Protein AF-A0A7S0P081-F1 (afdb_monomer_lite)

Radius of gyration: 32.97 Å; chains: 1; bounding box: 93×60×71 Å

Foldseek 3Di:
DDDDDDDPDDDPDPPPPPPVVPPVPPPPPPPPPVPDDDDDDDDDDDDDDDDDPPDDPPPVVVVVVVVVVVVVVVVVVVVVVVVVVVVVVVCVVPVPPPDPPPDDPDDDDPDPPPDDDPPPDPPDDPDDPPPDPDDDDDDDDDDDDDDDDPDDDPDDDDPPVVVVVVVLQPPAFWAQPQPRDTDSDDVRVLVVQQDPVNCVRQVHGDHDETAQDVVRAQRADPDVVVCVVNVVVVHHSVRD

pLDDT: mean 70.73, std 19.85, range [38.97, 98.12]

Secondary structure (DSSP, 8-state):
---------------TTTTTTTGGGSSTT-------PPPP--------------STTSSHHHHHHHHHHHHHHHHHHHHHHHHHHHHHHHHHHHSSSS------------------PPPPPPPPPPPPPP----------------------------HHHHHHHHHTTSS--EEETTT--EESSHHHHHHHHTSHHHHHHHSSSS---EE--TTS-PPPP--HHHHHHHHHTT--TT--

InterPro domains:
  IPR036236 Zinc finger C2H2 superfamily [SSF57667] (157-202)

Sequence (240 aa):
RPQASRQIGDAGDCQTRRECRAEMTESGRYSSRKRKEPDVVVGDTEPSRLKSPKREKRHKSHKHEKHEKRHKSHKEKRAKREQKHKRKKEHRRYGSDGSDSSSSSAAPKPRAELGPRPRPAPPPLPAPPPFYSTGPMASGRGGGKGGGGNGGGKGGGGDASRQARIEAGLAAYLCCAACGIESSGETAFLQHINGRAHEKRAGRKGFAGLRPNSRGVIPPLSDPGLRCAALAAGVDPNGC

Organism: NCBI:txid127549

Structure (mmCIF, N/CA/C/O backbone):
data_AF-A0A7S0P081-F1
#
_entry.id   AF-A0A7S0P081-F1
#
loop_
_atom_site.group_PDB
_atom_site.id
_atom_site.type_symbol
_atom_site.label_atom_id
_atom_site.label_alt_id
_atom_site.label_comp_id
_atom_site.label_asym_id
_atom_site.label_entity_id
_atom_site.label_seq_id
_atom_site.pdbx_PDB_ins_code
_atom_site.Cartn_x
_atom_site.Cartn_y
_atom_site.Cartn_z
_atom_site.occupancy
_atom_site.B_iso_or_equiv
_atom_site.auth_seq_id
_atom_site.auth_comp_id
_atom_site.auth_asym_id
_atom_site.auth_atom_id
_atom_site.pdbx_PDB_model_num
ATOM 1 N N . ARG A 1 1 ? -37.771 -33.552 18.949 1.00 49.88 1 ARG A N 1
ATOM 2 C CA . ARG A 1 1 ? -36.873 -34.508 18.244 1.00 49.88 1 ARG A CA 1
ATOM 3 C C . ARG A 1 1 ? -36.884 -34.138 16.760 1.00 49.88 1 ARG A C 1
ATOM 5 O O . ARG A 1 1 ? -37.992 -33.895 16.302 1.00 49.88 1 ARG A O 1
ATOM 12 N N . PRO A 1 2 ? -35.754 -34.079 16.025 1.00 55.38 2 PRO A N 1
ATOM 13 C CA . PRO A 1 2 ? -34.371 -34.400 16.390 1.00 55.38 2 PRO A CA 1
ATOM 14 C C . PRO A 1 2 ? -33.486 -33.152 16.601 1.00 55.38 2 PRO A C 1
ATOM 16 O O . PRO A 1 2 ? -33.779 -32.067 16.109 1.00 55.38 2 PRO A O 1
ATOM 19 N N . GLN A 1 3 ? -32.419 -33.325 17.383 1.00 48.16 3 GLN A N 1
ATOM 20 C CA . GLN A 1 3 ? -31.349 -32.352 17.601 1.00 48.16 3 GLN A CA 1
ATOM 21 C C . GLN A 1 3 ? -30.271 -32.563 16.531 1.00 48.16 3 GLN A C 1
ATOM 23 O O . GLN A 1 3 ? -29.803 -33.684 16.353 1.00 48.16 3 GLN A O 1
ATOM 28 N N . ALA A 1 4 ? -29.886 -31.498 15.828 1.00 53.84 4 ALA A N 1
ATOM 29 C CA . ALA A 1 4 ? -28.765 -31.510 14.895 1.00 53.84 4 ALA A CA 1
ATOM 30 C C . ALA A 1 4 ? -27.482 -31.130 15.648 1.00 53.84 4 ALA A C 1
ATOM 32 O O . ALA A 1 4 ? -27.211 -29.957 15.910 1.00 53.84 4 ALA A O 1
ATOM 33 N N . SER A 1 5 ? -26.715 -32.148 16.021 1.00 59.69 5 SER A N 1
ATOM 34 C CA . SER A 1 5 ? -25.357 -32.056 16.548 1.00 59.69 5 SER A CA 1
ATOM 35 C C . SER A 1 5 ? -24.418 -31.514 15.467 1.00 59.69 5 SER A C 1
ATOM 37 O O . SER A 1 5 ? -24.070 -32.202 14.510 1.00 59.69 5 SER A O 1
ATOM 39 N N . ARG A 1 6 ? -24.002 -30.252 15.609 1.00 57.00 6 ARG A N 1
ATOM 40 C CA . ARG A 1 6 ? -22.921 -29.677 14.802 1.00 57.00 6 ARG A CA 1
ATOM 41 C C . ARG A 1 6 ? -21.592 -30.201 15.336 1.00 57.00 6 ARG A C 1
ATOM 43 O O . ARG A 1 6 ? -21.175 -29.834 16.430 1.00 57.00 6 ARG A O 1
ATOM 50 N N . GLN A 1 7 ? -20.972 -31.079 14.557 1.00 58.44 7 GLN A N 1
ATOM 51 C CA . GLN A 1 7 ? -19.601 -31.534 14.741 1.00 58.44 7 GLN A CA 1
ATOM 52 C C . GLN A 1 7 ? -18.658 -30.325 14.673 1.00 58.44 7 GLN A C 1
ATOM 54 O O . GLN A 1 7 ? -18.628 -29.594 13.683 1.00 58.44 7 GLN A O 1
ATOM 59 N N . ILE A 1 8 ? -17.926 -30.101 15.759 1.00 50.03 8 ILE A N 1
ATOM 60 C CA . ILE A 1 8 ? -16.778 -29.201 15.816 1.00 50.03 8 ILE A CA 1
ATOM 61 C C . ILE A 1 8 ? -15.632 -30.003 15.203 1.00 50.03 8 ILE A C 1
ATOM 63 O O . ILE A 1 8 ? -15.141 -30.938 15.824 1.00 50.03 8 ILE A O 1
ATOM 67 N N . GLY A 1 9 ? -15.304 -29.701 13.947 1.00 49.47 9 GLY A N 1
ATOM 68 C CA . GLY A 1 9 ? -14.182 -30.308 13.243 1.00 49.47 9 GLY A CA 1
ATOM 69 C C . GLY A 1 9 ? -12.857 -29.864 13.852 1.00 49.47 9 GLY A C 1
ATOM 70 O O . GLY A 1 9 ? -12.651 -28.677 14.114 1.00 49.47 9 GLY A O 1
ATOM 71 N N . ASP A 1 10 ? -12.012 -30.859 14.084 1.00 42.91 10 ASP A N 1
ATOM 72 C CA . ASP A 1 10 ? -10.709 -30.833 14.726 1.00 42.91 10 ASP A CA 1
ATOM 73 C C . ASP A 1 10 ? -9.747 -29.731 14.268 1.00 42.91 10 ASP A C 1
ATOM 75 O O . ASP A 1 10 ? -9.602 -29.395 13.090 1.00 42.91 10 ASP A O 1
ATOM 79 N N . ALA A 1 11 ? -9.018 -29.226 15.261 1.00 49.94 11 ALA A N 1
ATOM 80 C CA . ALA A 1 11 ? -7.836 -28.402 15.114 1.00 49.94 11 ALA A CA 1
ATOM 81 C C . ALA A 1 11 ? -6.706 -29.216 14.459 1.00 49.94 11 ALA A C 1
ATOM 83 O O . ALA A 1 11 ? -5.929 -29.883 15.135 1.00 49.94 11 ALA A O 1
ATOM 84 N N . GLY A 1 12 ? -6.612 -29.136 13.132 1.00 48.28 12 GLY A N 1
ATOM 85 C CA . GLY A 1 12 ? -5.483 -29.653 12.366 1.00 48.28 12 GLY A CA 1
ATOM 86 C C . GLY A 1 12 ? -4.195 -28.880 12.660 1.00 48.28 12 GLY A C 1
ATOM 87 O O . GLY A 1 12 ? -4.009 -27.756 12.198 1.00 48.28 12 GLY A O 1
ATOM 88 N N . ASP A 1 13 ? -3.344 -29.509 13.463 1.00 47.59 13 ASP A N 1
ATOM 89 C CA . ASP A 1 13 ? -1.881 -29.497 13.451 1.00 47.59 13 ASP A CA 1
ATOM 90 C C . ASP A 1 13 ? -1.127 -28.209 13.072 1.00 47.59 13 ASP A C 1
ATOM 92 O O . ASP A 1 13 ? -0.831 -27.885 11.923 1.00 47.59 13 ASP A O 1
ATOM 96 N N . CYS A 1 14 ? -0.664 -27.537 14.126 1.00 48.41 14 CYS A N 1
ATOM 97 C CA . CYS A 1 14 ? 0.219 -26.374 14.118 1.00 48.41 14 CYS A CA 1
ATOM 98 C C . CYS A 1 14 ? 1.720 -26.761 14.083 1.00 48.41 14 CYS A C 1
ATOM 100 O O . CYS A 1 14 ? 2.559 -26.021 14.604 1.00 48.41 14 CYS A O 1
ATOM 102 N N . GLN A 1 15 ? 2.081 -27.925 13.527 1.00 52.78 15 GLN A N 1
ATOM 103 C CA . GLN A 1 15 ? 3.455 -28.452 13.607 1.00 52.78 15 GLN A CA 1
ATOM 104 C C . GLN A 1 15 ? 4.375 -28.031 12.447 1.00 52.78 15 GLN A C 1
ATOM 106 O O . GLN A 1 15 ? 5.588 -27.956 12.629 1.00 52.78 15 GLN A O 1
ATOM 111 N N . THR A 1 16 ? 3.850 -27.599 11.299 1.00 54.00 16 THR A N 1
ATOM 112 C CA . THR A 1 16 ? 4.678 -27.238 10.125 1.00 54.00 16 THR A CA 1
ATOM 113 C C . THR A 1 16 ? 5.300 -25.834 10.168 1.00 54.00 16 THR A C 1
ATOM 115 O O . THR A 1 16 ? 6.086 -25.471 9.296 1.00 54.00 16 THR A O 1
ATOM 118 N N . ARG A 1 17 ? 5.023 -25.010 11.193 1.00 51.91 17 ARG A N 1
ATOM 119 C CA . ARG A 1 17 ? 5.564 -23.632 11.276 1.00 51.91 17 ARG A CA 1
ATOM 120 C C . ARG A 1 17 ? 6.939 -23.498 11.933 1.00 51.91 17 ARG A C 1
ATOM 122 O O . ARG A 1 17 ? 7.523 -22.415 11.844 1.00 51.91 17 ARG A O 1
ATOM 129 N N . ARG A 1 18 ? 7.458 -24.531 12.606 1.00 50.91 18 ARG A N 1
ATOM 130 C CA . ARG A 1 18 ? 8.775 -24.449 13.270 1.00 50.91 18 ARG A CA 1
ATOM 131 C C . ARG A 1 18 ? 9.953 -24.841 12.381 1.00 50.91 18 ARG A C 1
ATOM 133 O O . ARG A 1 18 ? 11.044 -24.345 12.638 1.00 50.91 18 ARG A O 1
ATOM 140 N N . GLU A 1 19 ? 9.740 -25.604 11.314 1.00 52.59 19 GLU A N 1
ATOM 141 C CA . GLU A 1 19 ? 10.845 -26.046 10.450 1.00 52.59 19 GLU A CA 1
ATOM 142 C C . GLU A 1 19 ? 11.194 -25.031 9.349 1.00 52.59 19 GLU A C 1
ATOM 144 O O . GLU A 1 19 ? 12.368 -24.835 9.047 1.00 52.59 19 GLU A O 1
ATOM 149 N N . CYS A 1 20 ? 10.245 -24.224 8.856 1.00 49.25 20 CYS A N 1
ATOM 150 C CA . CYS A 1 20 ? 10.555 -23.215 7.826 1.00 49.25 20 CYS A CA 1
ATOM 151 C C . CYS A 1 20 ? 11.397 -22.016 8.311 1.00 49.25 20 CYS A C 1
ATOM 153 O O . CYS A 1 20 ? 11.779 -21.174 7.499 1.00 49.25 20 CYS A O 1
ATOM 155 N N . ARG A 1 21 ? 11.680 -21.881 9.617 1.00 51.16 21 ARG A N 1
ATOM 156 C CA . ARG A 1 21 ? 12.476 -20.753 10.141 1.00 51.16 21 ARG A CA 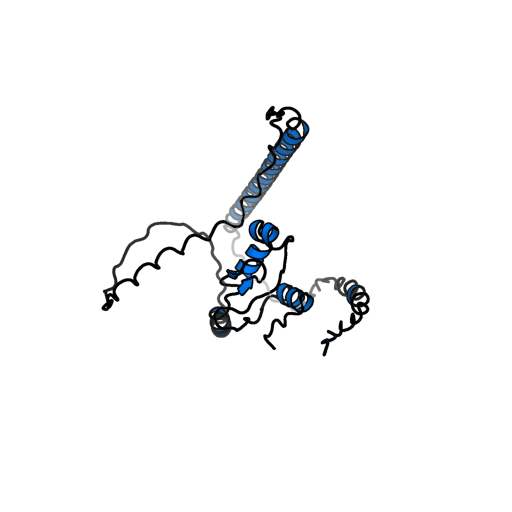1
ATOM 157 C C . ARG A 1 21 ? 13.974 -21.058 10.261 1.00 51.16 21 ARG A C 1
ATOM 159 O O . ARG A 1 21 ? 14.737 -20.119 10.471 1.00 51.16 21 ARG A O 1
ATOM 166 N N . ALA A 1 22 ? 14.393 -22.317 10.119 1.00 50.53 22 ALA A N 1
ATOM 167 C CA . ALA A 1 22 ? 15.796 -22.707 10.271 1.00 50.53 22 ALA A CA 1
ATOM 168 C C . ALA A 1 22 ? 16.616 -22.607 8.969 1.00 50.53 22 ALA A C 1
ATOM 170 O O . ALA A 1 22 ? 17.819 -22.383 9.037 1.00 50.53 22 ALA A O 1
ATOM 171 N N . GLU A 1 23 ? 15.995 -22.665 7.786 1.00 51.62 23 GLU A N 1
ATOM 172 C CA . GLU A 1 23 ? 16.757 -22.737 6.523 1.00 51.62 23 GLU A CA 1
ATOM 173 C C . GLU A 1 23 ? 17.050 -21.384 5.844 1.00 51.62 23 GLU A C 1
ATOM 175 O O . GLU A 1 23 ? 17.768 -21.320 4.849 1.00 51.62 23 GLU A O 1
ATOM 180 N N . MET A 1 24 ? 16.560 -20.258 6.380 1.00 50.06 24 MET A N 1
ATOM 181 C CA . MET A 1 24 ? 16.798 -18.934 5.771 1.00 50.06 24 MET A CA 1
ATOM 182 C C . MET A 1 24 ? 18.075 -18.214 6.240 1.00 50.06 24 MET A C 1
ATOM 184 O O . MET A 1 24 ? 18.330 -17.091 5.802 1.00 50.06 24 MET A O 1
ATOM 188 N N . THR A 1 25 ? 18.906 -18.819 7.096 1.00 54.22 25 THR A N 1
ATOM 189 C CA . THR A 1 25 ? 20.161 -18.188 7.554 1.00 54.22 25 THR A CA 1
ATOM 190 C C . THR A 1 25 ? 21.422 -18.635 6.817 1.00 54.22 25 THR A C 1
ATOM 192 O O . THR A 1 25 ? 22.468 -18.020 7.026 1.00 54.22 25 THR A O 1
ATOM 195 N N . GLU A 1 26 ? 21.362 -19.630 5.927 1.00 52.59 26 GLU A N 1
ATOM 196 C CA . GLU A 1 26 ? 22.590 -20.227 5.371 1.00 52.59 26 GLU A CA 1
ATOM 197 C C . GLU A 1 26 ? 22.971 -19.751 3.955 1.00 52.59 26 GLU A C 1
ATOM 199 O O . GLU A 1 26 ? 24.140 -19.784 3.576 1.00 52.59 26 GLU A O 1
ATOM 204 N N . SER A 1 27 ? 22.050 -19.163 3.189 1.00 52.94 27 SER A N 1
ATOM 205 C CA . SER A 1 27 ? 22.296 -18.745 1.793 1.00 52.94 27 SER A CA 1
ATOM 206 C C . SER A 1 27 ? 22.747 -17.279 1.616 1.00 52.94 27 SER A C 1
ATOM 208 O O . SER A 1 27 ? 22.970 -16.811 0.499 1.00 52.94 27 SER A O 1
ATOM 210 N N . GLY A 1 28 ? 22.966 -16.541 2.710 1.00 47.75 28 GLY A N 1
ATOM 211 C CA . GLY A 1 28 ? 23.270 -15.100 2.698 1.00 47.75 28 GLY A CA 1
ATOM 212 C C . GLY A 1 28 ? 24.752 -14.695 2.683 1.00 47.75 28 GLY A C 1
ATOM 213 O O . GLY A 1 28 ? 25.051 -13.519 2.890 1.00 47.75 28 GLY A O 1
ATOM 214 N N . ARG A 1 29 ? 25.698 -15.622 2.473 1.00 51.66 29 ARG A N 1
ATOM 215 C CA . ARG A 1 29 ? 27.143 -15.310 2.371 1.00 51.66 29 ARG A CA 1
ATOM 216 C C . ARG A 1 29 ? 27.749 -15.675 1.017 1.00 51.66 29 ARG A C 1
ATOM 218 O O . ARG A 1 29 ? 28.920 -16.043 0.949 1.00 51.66 29 ARG A O 1
ATOM 225 N N . TYR A 1 30 ? 27.016 -15.507 -0.084 1.00 48.62 30 TYR A N 1
ATOM 226 C CA . TYR A 1 30 ? 27.678 -15.437 -1.388 1.00 48.62 30 TYR A CA 1
ATOM 227 C C . TYR A 1 30 ? 28.341 -14.066 -1.537 1.00 48.62 30 TYR A C 1
ATOM 229 O O . TYR A 1 30 ? 27.773 -13.083 -2.005 1.00 48.62 30 TYR A O 1
ATOM 237 N N . SER A 1 31 ? 29.565 -14.012 -1.019 1.00 48.19 31 SER A N 1
ATOM 238 C CA . SER A 1 31 ? 30.497 -12.912 -1.180 1.00 48.19 31 SER A CA 1
ATOM 239 C C . SER A 1 31 ? 30.624 -12.586 -2.662 1.00 48.19 31 SER A C 1
ATOM 241 O O . SER A 1 31 ? 31.146 -13.394 -3.430 1.00 48.19 31 SER A O 1
ATOM 243 N N . SER A 1 32 ? 30.212 -11.381 -3.050 1.00 48.44 32 SER A N 1
ATOM 244 C CA . SER A 1 32 ? 30.569 -10.754 -4.320 1.00 48.44 32 SER A CA 1
ATOM 245 C C . SER A 1 32 ? 32.086 -10.533 -4.370 1.00 48.44 32 SER A C 1
ATOM 247 O O . SER A 1 32 ? 32.582 -9.414 -4.235 1.00 48.44 32 SER A O 1
ATOM 249 N N . ARG A 1 33 ? 32.851 -11.619 -4.539 1.00 49.25 33 ARG A N 1
ATOM 250 C CA . ARG A 1 33 ? 34.244 -11.581 -4.971 1.00 49.25 33 ARG A CA 1
ATOM 251 C C . ARG A 1 33 ? 34.223 -11.067 -6.400 1.00 49.25 33 ARG A C 1
ATOM 253 O O . ARG A 1 33 ? 34.028 -11.809 -7.356 1.00 49.25 33 ARG A O 1
ATOM 260 N N . LYS A 1 34 ? 34.380 -9.753 -6.500 1.00 57.50 34 LYS A N 1
ATOM 261 C CA . LYS A 1 34 ? 34.709 -8.998 -7.700 1.00 57.50 34 LYS A CA 1
ATOM 262 C C . LYS A 1 34 ? 35.970 -9.629 -8.300 1.00 57.50 34 LYS A C 1
ATOM 264 O O . LYS A 1 34 ? 37.078 -9.319 -7.868 1.00 57.50 34 LYS A O 1
ATOM 269 N N . ARG A 1 35 ? 35.796 -10.595 -9.209 1.00 49.25 35 ARG A N 1
ATOM 270 C CA . ARG A 1 35 ? 36.899 -11.156 -9.989 1.00 49.25 35 ARG A CA 1
ATOM 271 C C . ARG A 1 35 ? 37.456 -10.011 -10.824 1.00 49.25 35 ARG A C 1
ATOM 273 O O . ARG A 1 35 ? 36.749 -9.390 -11.610 1.00 49.25 35 ARG A O 1
ATOM 280 N N . LYS A 1 36 ? 38.697 -9.664 -10.511 1.00 62.00 36 LYS A N 1
ATOM 281 C CA . LYS A 1 36 ? 39.532 -8.742 -11.258 1.00 62.00 36 LYS A CA 1
ATOM 282 C C . LYS A 1 36 ? 40.059 -9.568 -12.429 1.00 62.00 36 LYS A C 1
ATOM 284 O O . LYS A 1 36 ? 40.846 -10.482 -12.205 1.00 62.00 36 LYS A O 1
ATOM 289 N N . GLU A 1 37 ? 39.517 -9.330 -13.616 1.00 65.00 37 GLU A N 1
ATOM 290 C CA . GLU A 1 37 ? 40.034 -9.893 -14.865 1.00 65.00 37 GLU A CA 1
ATOM 291 C C . GLU A 1 37 ? 41.512 -9.474 -15.005 1.00 65.00 37 GLU A C 1
ATOM 293 O O . GLU A 1 37 ? 41.820 -8.299 -14.771 1.00 65.00 37 GLU A O 1
ATOM 298 N N . PRO A 1 38 ? 42.442 -10.396 -15.300 1.00 62.41 38 PRO A N 1
ATOM 299 C CA . PRO A 1 38 ? 43.784 -10.027 -15.719 1.00 62.41 38 PRO A CA 1
ATOM 300 C C . PRO A 1 38 ? 43.749 -9.602 -17.192 1.00 62.41 38 PRO A C 1
ATOM 302 O O . PRO A 1 38 ? 43.437 -10.404 -18.069 1.00 62.41 38 PRO A O 1
ATOM 305 N N . ASP A 1 39 ? 44.070 -8.333 -17.448 1.00 55.34 39 ASP A N 1
ATOM 306 C CA . ASP A 1 39 ? 44.332 -7.817 -18.791 1.00 55.34 39 ASP A CA 1
ATOM 307 C C . ASP A 1 39 ? 45.463 -8.621 -19.449 1.00 55.34 39 ASP A C 1
ATOM 309 O O . ASP A 1 39 ? 46.583 -8.712 -18.937 1.00 55.34 39 ASP A O 1
ATOM 313 N N . VAL A 1 40 ? 45.135 -9.220 -20.592 1.00 57.75 40 VAL A N 1
ATOM 314 C CA . VAL A 1 40 ? 46.058 -9.927 -21.476 1.00 57.75 40 VAL A CA 1
ATOM 315 C C . VAL A 1 40 ? 46.960 -8.902 -22.160 1.00 57.75 40 VAL A C 1
ATOM 317 O O . VAL A 1 40 ? 46.496 -7.979 -22.826 1.00 57.75 40 VAL A O 1
ATOM 320 N N . VAL A 1 41 ? 48.266 -9.090 -21.986 1.00 57.88 41 VAL A N 1
ATOM 321 C CA . VAL A 1 41 ? 49.343 -8.347 -22.644 1.00 57.88 41 VAL A CA 1
ATOM 322 C C . VAL A 1 41 ? 49.561 -8.914 -24.046 1.00 57.88 41 VAL A C 1
ATOM 324 O O . VAL A 1 41 ? 50.068 -10.023 -24.162 1.00 57.88 41 VAL A O 1
ATOM 327 N N . VAL A 1 42 ? 49.225 -8.149 -25.087 1.00 50.94 42 VAL A N 1
ATOM 328 C CA . VAL A 1 42 ? 49.781 -8.228 -26.456 1.00 50.94 42 VAL A CA 1
ATOM 329 C C . VAL A 1 42 ? 49.504 -6.861 -27.099 1.00 50.94 42 VAL A C 1
ATOM 331 O O . VAL A 1 42 ? 48.388 -6.370 -26.997 1.00 50.94 42 VAL A O 1
ATOM 334 N N . GLY A 1 43 ? 50.392 -6.144 -27.767 1.00 44.69 43 GLY A N 1
ATOM 335 C CA . GLY A 1 43 ? 51.787 -6.308 -28.133 1.00 44.69 43 GLY A CA 1
ATOM 336 C C . GLY A 1 43 ? 52.193 -5.010 -28.847 1.00 44.69 43 GLY A C 1
ATOM 337 O O . GLY A 1 43 ? 51.345 -4.180 -29.188 1.00 44.69 43 GLY A O 1
ATOM 338 N N . ASP A 1 44 ? 53.493 -4.831 -29.008 1.00 50.69 44 ASP A N 1
ATOM 339 C CA . ASP A 1 44 ? 54.165 -3.684 -29.603 1.00 50.69 44 ASP A CA 1
ATOM 340 C C . ASP A 1 44 ? 53.548 -3.161 -30.910 1.00 50.69 44 ASP A C 1
ATOM 342 O O . ASP A 1 44 ? 53.301 -3.898 -31.866 1.00 50.69 44 ASP A O 1
ATOM 346 N N . THR A 1 45 ? 53.386 -1.838 -30.999 1.00 51.94 45 THR A N 1
ATOM 347 C CA . THR A 1 45 ? 53.491 -1.131 -32.279 1.00 51.94 45 THR A CA 1
ATOM 348 C C . THR A 1 45 ? 54.088 0.259 -32.061 1.00 51.94 45 THR A C 1
ATOM 350 O O . THR A 1 45 ? 53.689 1.010 -31.174 1.00 51.94 45 THR A O 1
ATOM 353 N N . GLU A 1 46 ? 55.093 0.521 -32.885 1.00 52.97 46 GLU A N 1
ATOM 354 C CA . GLU A 1 46 ? 56.085 1.592 -32.915 1.00 52.97 46 GLU A CA 1
ATOM 355 C C . GLU A 1 46 ? 55.619 3.066 -32.818 1.00 52.97 46 GLU A C 1
ATOM 357 O O . GLU A 1 46 ? 54.440 3.395 -32.983 1.00 52.97 46 GLU A O 1
ATOM 362 N N . PRO A 1 47 ? 56.574 3.994 -32.581 1.00 65.69 47 PRO A N 1
ATOM 363 C CA . PRO A 1 47 ? 56.325 5.382 -32.236 1.00 65.69 47 PRO A CA 1
ATOM 364 C C . PRO A 1 47 ? 56.377 6.291 -33.467 1.00 65.69 47 PRO A C 1
ATOM 366 O O . PRO A 1 47 ? 57.346 6.290 -34.215 1.00 65.69 47 PRO A O 1
ATOM 369 N N . SER A 1 48 ? 55.387 7.167 -33.653 1.00 55.00 48 SER A N 1
ATOM 370 C CA . SER A 1 48 ? 55.602 8.447 -34.352 1.00 55.00 48 SER A CA 1
ATOM 371 C C . SER A 1 48 ? 54.334 9.295 -34.421 1.00 55.00 48 SER A C 1
ATOM 373 O O . SER A 1 48 ? 53.427 9.054 -35.210 1.00 55.00 48 SER A O 1
ATOM 375 N N . ARG A 1 49 ? 54.307 10.365 -33.620 1.00 48.53 49 ARG A N 1
ATOM 376 C CA . ARG A 1 49 ? 54.029 11.749 -34.055 1.00 48.53 49 ARG A CA 1
ATOM 377 C C . ARG A 1 49 ? 53.775 12.616 -32.831 1.00 48.53 49 ARG A C 1
ATOM 379 O O . ARG A 1 49 ? 52.718 12.566 -32.209 1.00 48.53 49 ARG A O 1
ATOM 386 N N . LEU A 1 50 ? 54.758 13.463 -32.542 1.00 56.81 50 LEU A N 1
ATOM 387 C CA . LEU A 1 50 ?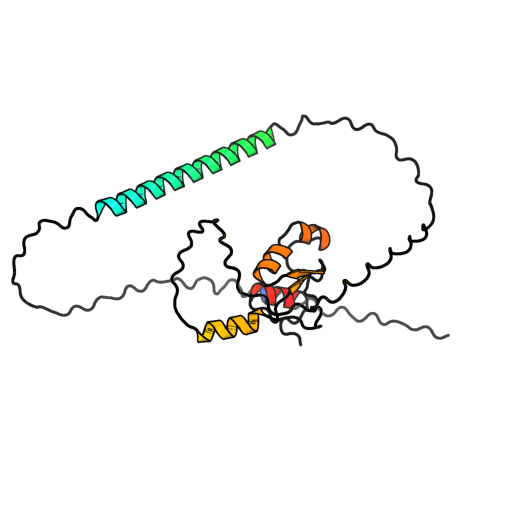 54.644 14.613 -31.656 1.00 56.81 50 LEU A CA 1
ATOM 388 C C . LEU A 1 50 ? 53.445 15.474 -32.093 1.00 56.81 50 LEU A C 1
ATOM 390 O O . LEU A 1 50 ? 53.522 16.223 -33.064 1.00 56.81 50 LEU A O 1
ATOM 394 N N . LYS A 1 51 ? 52.324 15.358 -31.375 1.00 56.72 51 LYS A N 1
ATOM 395 C CA . LYS A 1 51 ? 51.209 16.309 -31.429 1.00 56.72 51 LYS A CA 1
ATOM 396 C C . LYS A 1 51 ? 51.165 17.077 -30.114 1.00 56.72 51 LYS A C 1
ATOM 398 O O . LYS A 1 51 ? 51.136 16.508 -29.027 1.00 56.72 51 LYS A O 1
ATOM 403 N N . SER A 1 52 ? 51.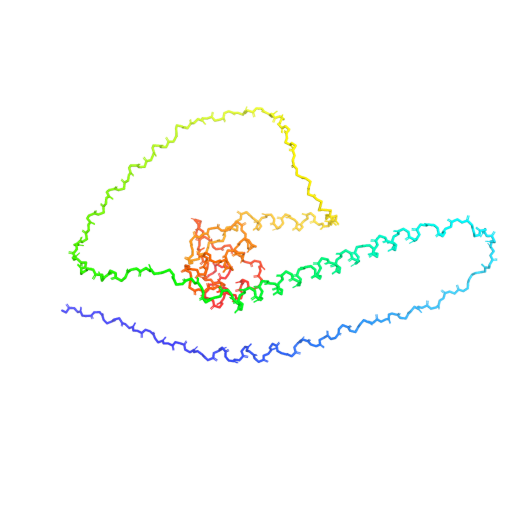215 18.393 -30.248 1.00 57.31 52 SER A N 1
ATOM 404 C CA . SER A 1 52 ? 51.415 19.376 -29.189 1.00 57.31 52 SER A CA 1
ATOM 405 C C . SER A 1 52 ? 50.351 19.298 -28.076 1.00 57.31 52 SER A C 1
ATOM 407 O O . SER A 1 52 ? 49.154 19.363 -28.366 1.00 57.31 52 SER A O 1
ATOM 409 N N . PRO A 1 53 ? 50.736 19.252 -26.786 1.00 53.41 53 PRO A N 1
ATOM 410 C CA . PRO A 1 53 ? 49.791 19.160 -25.679 1.00 53.41 53 PRO A CA 1
ATOM 411 C C . PRO A 1 53 ? 49.382 20.561 -25.201 1.00 53.41 53 PRO A C 1
ATOM 413 O O . PRO A 1 53 ? 49.897 21.064 -24.206 1.00 53.41 53 PRO A O 1
ATOM 416 N N . LYS A 1 54 ? 48.453 21.234 -25.890 1.00 56.22 54 LYS A N 1
ATOM 417 C CA . LYS A 1 54 ? 47.972 22.561 -25.448 1.00 56.22 54 LYS A CA 1
ATOM 418 C C . LYS A 1 54 ? 46.487 22.795 -25.755 1.00 56.22 54 LYS A C 1
ATOM 420 O O . LYS A 1 54 ? 46.165 23.667 -26.546 1.00 56.22 54 LYS A O 1
ATOM 425 N N . ARG A 1 55 ? 45.565 22.062 -25.097 1.00 56.25 55 ARG A N 1
ATOM 426 C CA . ARG A 1 55 ? 44.208 22.592 -24.762 1.00 56.25 55 ARG A CA 1
ATOM 427 C C . ARG A 1 55 ? 43.266 21.721 -23.917 1.00 56.25 55 ARG A C 1
ATOM 429 O O . ARG A 1 55 ? 42.189 22.192 -23.568 1.00 56.25 55 ARG A O 1
ATOM 436 N N . GLU A 1 56 ? 43.638 20.510 -23.508 1.00 54.66 56 GLU A N 1
ATOM 437 C CA . GLU A 1 56 ? 42.672 19.552 -22.928 1.00 54.66 56 GLU A CA 1
ATOM 438 C C . GLU A 1 56 ? 42.574 19.527 -21.385 1.00 54.66 56 GLU A C 1
ATOM 440 O O . GLU A 1 56 ? 42.053 18.587 -20.789 1.00 54.66 56 GLU A O 1
ATOM 445 N N . LYS A 1 57 ? 43.064 20.563 -20.690 1.00 55.81 57 LYS A N 1
ATOM 446 C CA . LYS A 1 57 ? 43.043 20.613 -19.210 1.00 55.81 57 LYS A CA 1
ATOM 447 C C . LYS A 1 57 ? 41.913 21.458 -18.601 1.00 55.81 57 LYS A C 1
ATOM 449 O O . LYS A 1 57 ? 41.755 21.451 -17.386 1.00 55.81 57 LYS A O 1
ATOM 454 N N . ARG A 1 58 ? 41.083 22.145 -19.399 1.00 57.06 58 ARG A N 1
ATOM 455 C CA . ARG A 1 58 ? 40.066 23.087 -18.872 1.00 57.06 58 ARG A CA 1
ATOM 456 C C . ARG A 1 58 ? 38.656 22.521 -18.638 1.00 57.06 58 ARG A C 1
ATOM 458 O O . ARG A 1 58 ? 37.907 23.123 -17.881 1.00 57.06 58 ARG A O 1
ATOM 465 N N . HIS A 1 59 ? 38.285 21.364 -19.197 1.00 56.62 59 HIS A N 1
ATOM 466 C CA . HIS A 1 59 ? 36.918 20.824 -19.037 1.00 56.62 59 HIS A CA 1
ATOM 467 C C . HIS A 1 59 ? 36.737 19.828 -17.875 1.00 56.62 59 HIS A C 1
ATOM 469 O O . HIS A 1 59 ? 35.600 19.536 -17.495 1.00 56.62 59 HIS A O 1
ATOM 475 N N . LYS A 1 60 ? 37.822 19.322 -17.267 1.00 59.34 60 LYS A N 1
ATOM 476 C CA . LYS A 1 60 ? 37.741 18.387 -16.125 1.00 59.34 60 LYS A CA 1
ATOM 477 C C . LYS A 1 60 ? 37.471 19.090 -14.782 1.00 59.34 60 LYS A C 1
ATOM 479 O O . LYS A 1 60 ? 36.811 18.502 -13.928 1.00 59.34 60 LYS A O 1
ATOM 484 N N . SER A 1 61 ? 37.868 20.355 -14.614 1.00 64.12 61 SER A N 1
ATOM 485 C CA . SER A 1 61 ? 37.686 21.106 -13.356 1.00 64.12 61 SER A CA 1
ATOM 486 C C . SER A 1 61 ? 36.217 21.414 -13.038 1.00 64.12 61 SER A C 1
ATOM 488 O O . SER A 1 61 ? 35.776 21.226 -11.905 1.00 64.12 61 SER A O 1
ATOM 490 N N . HIS A 1 62 ? 35.413 21.779 -14.041 1.00 70.88 62 HIS A N 1
ATOM 491 C CA . HIS A 1 62 ? 34.021 22.190 -13.815 1.00 70.88 62 HIS A CA 1
ATOM 492 C C . HIS A 1 62 ? 33.110 21.040 -13.339 1.00 70.88 62 HIS A C 1
ATOM 494 O O . HIS A 1 62 ? 32.165 21.246 -12.573 1.00 70.88 62 HIS A O 1
ATOM 500 N N . LYS A 1 63 ? 33.380 19.795 -13.762 1.00 75.44 63 LYS A N 1
ATOM 501 C CA . LYS A 1 63 ? 32.610 18.625 -13.297 1.00 75.44 63 LYS A CA 1
ATOM 502 C C . LYS A 1 63 ? 32.907 18.294 -11.832 1.00 75.44 63 LYS A C 1
ATOM 504 O O . LYS A 1 63 ? 31.972 17.985 -11.093 1.00 75.44 63 LYS A O 1
ATOM 509 N N . HIS A 1 64 ? 34.171 18.392 -11.416 1.00 81.00 64 HIS A N 1
ATOM 510 C CA . HIS A 1 64 ? 34.576 18.126 -10.035 1.00 81.00 64 HIS A CA 1
ATOM 511 C C . HIS A 1 64 ? 33.997 19.171 -9.072 1.00 81.00 64 HIS A C 1
ATOM 513 O O . HIS A 1 64 ? 33.361 18.809 -8.083 1.00 81.00 64 HIS A O 1
ATOM 519 N N . GLU A 1 65 ? 34.081 20.456 -9.427 1.00 84.12 65 GLU A N 1
ATOM 520 C CA . GLU A 1 65 ? 33.523 21.552 -8.623 1.00 84.12 65 GLU A CA 1
ATOM 521 C C . GLU A 1 65 ? 32.001 21.415 -8.431 1.00 84.12 65 GLU A C 1
ATOM 523 O O . GLU A 1 65 ? 31.469 21.600 -7.332 1.00 84.12 65 GLU A O 1
ATOM 528 N N . LYS A 1 66 ? 31.274 21.017 -9.485 1.00 88.00 66 LYS A N 1
ATOM 529 C CA . LYS A 1 66 ? 29.828 20.769 -9.387 1.00 88.00 66 LYS A CA 1
ATOM 530 C C . LYS A 1 66 ? 29.508 19.608 -8.440 1.00 88.00 66 LYS A C 1
ATOM 532 O O . LYS A 1 66 ? 28.524 19.684 -7.701 1.00 88.00 66 LYS A O 1
ATOM 537 N N . HIS A 1 67 ? 30.299 18.536 -8.463 1.00 89.88 67 HIS A N 1
ATOM 538 C CA . HIS A 1 67 ? 30.101 17.394 -7.570 1.00 89.88 67 HIS A CA 1
ATOM 539 C C . HIS A 1 67 ? 30.369 17.775 -6.107 1.00 89.88 67 HIS A C 1
ATOM 541 O O . HIS A 1 67 ? 29.560 17.467 -5.228 1.00 89.88 67 HIS A O 1
ATOM 547 N N . GLU A 1 68 ? 31.433 18.534 -5.858 1.00 91.12 68 GLU A N 1
ATOM 548 C CA . GLU A 1 68 ? 31.803 19.011 -4.526 1.00 91.12 68 GLU A CA 1
ATOM 549 C C . GLU A 1 68 ? 30.728 19.927 -3.917 1.00 91.12 68 GLU A C 1
ATOM 551 O O . GLU A 1 68 ? 30.289 19.709 -2.782 1.00 91.12 68 GLU A O 1
ATOM 556 N N . LYS A 1 69 ? 30.188 20.873 -4.702 1.00 93.19 69 LYS A N 1
ATOM 557 C CA . LYS A 1 69 ? 29.066 21.730 -4.272 1.00 93.19 69 LYS A CA 1
ATOM 558 C C . LYS A 1 69 ? 27.823 20.916 -3.893 1.00 93.19 69 LYS A C 1
ATOM 560 O O . LYS A 1 69 ? 27.166 21.222 -2.894 1.00 93.19 69 LYS A O 1
ATOM 565 N N . ARG A 1 70 ? 27.504 19.846 -4.638 1.00 91.00 70 ARG A N 1
ATOM 566 C CA . ARG A 1 70 ? 26.377 18.948 -4.302 1.00 91.00 70 ARG A CA 1
ATOM 567 C C . ARG A 1 70 ? 26.629 18.191 -2.999 1.00 91.00 70 ARG A C 1
ATOM 569 O O . ARG A 1 70 ? 25.711 18.086 -2.185 1.00 91.00 70 ARG A O 1
ATOM 576 N N . HIS A 1 71 ? 27.855 17.719 -2.777 1.00 92.56 71 HIS A N 1
ATOM 577 C CA . HIS A 1 71 ? 28.228 17.014 -1.551 1.00 92.56 71 HIS A CA 1
ATOM 578 C C . HIS A 1 71 ? 28.146 17.928 -0.320 1.00 92.56 71 HIS A C 1
ATOM 580 O O . HIS A 1 71 ? 27.570 17.542 0.703 1.00 92.56 71 HIS A O 1
ATOM 586 N N . LYS A 1 72 ? 28.629 19.172 -0.445 1.00 95.75 72 LYS A N 1
ATOM 587 C CA . LYS A 1 72 ? 28.539 20.197 0.606 1.00 95.75 72 LYS A CA 1
ATOM 588 C C . LYS A 1 72 ? 27.082 20.528 0.950 1.00 95.75 72 LYS A C 1
ATOM 590 O O . LYS A 1 72 ? 26.702 20.463 2.117 1.00 95.75 72 LYS A O 1
ATOM 595 N N . SER A 1 73 ? 26.240 20.757 -0.062 1.00 95.19 73 SER A N 1
ATOM 596 C CA . SER A 1 73 ? 24.806 21.030 0.133 1.00 95.19 73 SER A CA 1
ATOM 597 C C . SER A 1 73 ? 24.063 19.864 0.803 1.00 95.19 73 SER A C 1
ATOM 599 O O . SER A 1 73 ? 23.216 20.077 1.673 1.00 95.19 73 SER A O 1
ATOM 601 N N . HIS A 1 74 ? 24.376 18.616 0.438 1.00 93.00 74 HIS A N 1
ATOM 602 C CA . HIS A 1 74 ? 23.741 17.447 1.050 1.00 93.00 74 HIS A CA 1
ATOM 603 C C . HIS A 1 74 ? 24.153 17.270 2.520 1.00 93.00 74 HIS A C 1
ATOM 605 O O . HIS A 1 74 ? 23.305 16.972 3.367 1.00 93.00 74 HIS A O 1
ATOM 611 N N . LYS A 1 75 ? 25.433 17.511 2.842 1.00 96.50 75 LYS A N 1
ATOM 612 C CA . LYS A 1 75 ? 25.951 17.481 4.220 1.00 96.50 75 LYS A CA 1
ATOM 613 C C . LYS A 1 75 ? 25.258 18.527 5.100 1.00 96.50 75 LYS A C 1
ATOM 615 O O . LYS A 1 75 ? 24.789 18.191 6.186 1.00 96.50 75 LYS A O 1
ATOM 620 N N . GLU A 1 76 ? 25.099 19.750 4.601 1.00 97.38 76 GLU A N 1
ATOM 621 C CA . GLU A 1 76 ? 24.404 20.834 5.308 1.00 97.38 76 GLU A CA 1
ATOM 622 C C . GLU A 1 76 ? 22.913 20.525 5.534 1.00 97.38 76 GLU A C 1
ATOM 624 O O . GLU A 1 76 ? 22.396 20.664 6.645 1.00 97.38 76 GLU A O 1
ATOM 629 N N . LYS A 1 77 ? 22.215 20.004 4.513 1.00 95.50 77 LYS A N 1
ATOM 630 C CA . LYS A 1 77 ? 20.809 19.578 4.645 1.00 95.50 77 LYS A CA 1
ATOM 631 C C . LYS A 1 77 ? 20.632 18.465 5.680 1.00 95.50 77 LYS A C 1
ATOM 633 O O . LYS A 1 77 ? 19.633 18.473 6.406 1.00 95.50 77 LYS A O 1
ATOM 638 N N . ARG A 1 78 ? 21.574 17.517 5.758 1.00 94.38 78 ARG A N 1
ATOM 639 C CA . ARG A 1 78 ? 21.559 16.444 6.764 1.00 94.38 78 ARG A CA 1
ATOM 640 C C . ARG A 1 78 ? 21.737 17.012 8.175 1.00 94.38 78 ARG A C 1
ATOM 642 O O . ARG A 1 78 ? 20.906 16.715 9.029 1.00 94.38 78 ARG A O 1
ATOM 649 N N . ALA A 1 79 ? 22.709 17.904 8.377 1.00 97.06 79 ALA A N 1
ATOM 650 C CA . ALA A 1 79 ? 22.938 18.573 9.661 1.00 97.06 79 ALA A CA 1
ATOM 651 C C . ALA A 1 79 ? 21.713 19.387 10.128 1.00 97.06 79 ALA A C 1
ATOM 653 O O . ALA A 1 79 ? 21.283 19.274 11.276 1.00 97.06 79 ALA A O 1
ATOM 654 N N . LYS A 1 80 ? 21.061 20.131 9.223 1.00 97.25 80 LYS A N 1
ATOM 655 C CA . LYS A 1 80 ? 19.851 20.911 9.548 1.00 97.25 80 LYS A CA 1
ATOM 656 C C . LYS A 1 80 ? 18.667 20.028 9.969 1.00 97.25 80 LYS A C 1
ATOM 658 O O . LYS A 1 80 ? 17.909 20.387 10.872 1.00 97.25 80 LYS A O 1
ATOM 663 N N . ARG A 1 81 ? 18.488 18.866 9.326 1.00 95.12 81 ARG A N 1
ATOM 664 C CA . ARG A 1 81 ? 17.446 17.888 9.702 1.00 95.12 81 ARG A CA 1
ATOM 665 C C . ARG A 1 81 ? 17.717 17.276 11.074 1.00 95.12 81 ARG A C 1
ATOM 667 O O . ARG A 1 81 ? 16.782 17.135 11.860 1.00 95.12 81 ARG A O 1
ATOM 674 N N . GLU A 1 82 ? 18.975 16.968 11.366 1.00 96.75 82 GLU A N 1
ATOM 675 C CA . GLU A 1 82 ? 19.404 16.434 12.659 1.00 96.75 82 GLU A CA 1
ATOM 676 C C . GLU A 1 82 ? 19.179 17.444 13.791 1.00 96.75 82 GLU A C 1
ATOM 678 O O . GLU A 1 82 ? 18.542 17.115 14.793 1.00 96.75 82 GLU A O 1
ATOM 683 N N . GLN A 1 83 ? 19.557 18.710 13.584 1.00 96.94 83 GLN A N 1
ATOM 684 C CA . GLN A 1 83 ? 19.308 19.786 14.547 1.00 96.94 83 GLN A CA 1
ATOM 685 C C . GLN A 1 83 ? 17.804 20.004 14.795 1.00 96.94 83 GLN A C 1
ATOM 687 O O . GLN A 1 83 ? 17.376 20.153 15.940 1.00 96.94 83 GLN A O 1
ATOM 692 N N . LYS A 1 84 ? 16.968 19.954 13.744 1.00 95.75 84 LYS A N 1
ATOM 693 C CA . LYS A 1 84 ? 15.501 20.034 13.881 1.00 95.75 84 LYS A CA 1
ATOM 694 C C . LYS A 1 84 ? 14.938 18.859 14.687 1.00 95.75 84 LYS A C 1
ATOM 696 O O . LYS A 1 84 ? 14.037 19.055 15.502 1.00 95.75 84 LYS A O 1
ATOM 701 N N . HIS A 1 85 ? 15.457 17.649 14.476 1.00 94.69 85 HIS A N 1
ATOM 702 C CA . HIS A 1 85 ? 15.033 16.470 15.229 1.00 94.69 85 HIS A CA 1
ATOM 703 C C . HIS A 1 85 ? 15.456 16.557 16.703 1.00 94.69 85 HIS A C 1
ATOM 705 O O . HIS A 1 85 ? 14.650 16.242 17.580 1.00 94.69 85 HIS A O 1
ATOM 711 N N . LYS A 1 86 ? 16.668 17.057 16.986 1.00 96.00 86 LYS A N 1
ATOM 712 C CA . LYS A 1 86 ? 17.156 17.295 18.353 1.00 96.00 86 LYS A CA 1
ATOM 713 C C . LYS A 1 86 ? 16.279 18.309 19.100 1.00 96.00 86 LYS A C 1
ATOM 715 O O . LYS A 1 86 ? 15.749 17.963 20.151 1.00 96.00 86 LYS A O 1
ATOM 720 N N . ARG A 1 87 ? 15.984 19.468 18.492 1.00 93.56 87 ARG A N 1
ATOM 721 C CA . ARG A 1 87 ? 15.063 20.476 19.064 1.00 93.56 87 ARG A CA 1
ATOM 722 C C . ARG A 1 87 ? 13.665 19.912 19.333 1.00 93.56 87 ARG A C 1
ATOM 724 O O . ARG A 1 87 ? 13.083 20.167 20.380 1.00 93.56 87 ARG A O 1
ATOM 731 N N . LYS A 1 88 ? 13.120 19.106 18.411 1.00 91.81 88 LYS A N 1
ATOM 732 C CA . LYS A 1 88 ? 11.809 18.456 18.601 1.00 91.81 88 LYS A CA 1
ATOM 733 C C . LYS A 1 88 ? 11.828 17.434 19.745 1.00 91.81 88 LYS A C 1
ATOM 735 O O . LYS A 1 88 ? 10.825 17.283 20.438 1.00 91.81 88 LYS A O 1
ATOM 740 N N . LYS A 1 89 ? 12.942 16.721 19.936 1.00 93.25 89 LYS A N 1
ATOM 741 C CA . LYS A 1 89 ? 13.122 15.763 21.037 1.00 93.25 89 LYS A CA 1
ATOM 742 C C . LYS A 1 89 ? 13.237 16.474 22.387 1.00 93.25 89 LYS A C 1
ATOM 744 O O . LYS A 1 89 ? 12.623 16.015 23.342 1.00 93.25 89 LYS A O 1
ATOM 749 N N . GLU A 1 90 ? 13.957 17.590 22.453 1.00 92.50 90 GLU A N 1
ATOM 750 C CA . GLU A 1 90 ? 14.056 18.425 23.661 1.00 92.50 90 GLU A CA 1
ATOM 751 C C . GLU A 1 90 ? 12.699 19.032 24.038 1.00 92.50 90 GLU A C 1
ATOM 753 O O . GLU A 1 90 ? 12.281 18.910 25.184 1.00 92.50 90 GLU A O 1
ATOM 758 N N . HIS A 1 91 ? 11.938 19.541 23.063 1.00 87.25 91 HIS A N 1
ATOM 759 C CA . HIS A 1 91 ? 10.581 20.044 23.312 1.00 87.25 91 HIS A CA 1
ATOM 760 C C . HIS A 1 91 ? 9.627 18.960 23.843 1.00 87.25 91 HIS A C 1
ATOM 762 O O . HIS A 1 91 ? 8.722 19.252 24.615 1.00 87.25 91 HIS A O 1
ATOM 768 N N . ARG A 1 92 ? 9.809 17.691 23.452 1.00 80.62 92 ARG A N 1
ATOM 769 C CA . ARG A 1 92 ? 9.037 16.576 24.030 1.00 80.62 92 ARG A CA 1
ATOM 770 C C . ARG A 1 92 ? 9.448 16.233 25.460 1.00 80.62 92 ARG A C 1
ATOM 772 O O . ARG A 1 92 ? 8.621 15.696 26.177 1.00 80.62 92 ARG A O 1
ATOM 779 N N . ARG A 1 93 ? 10.701 16.491 25.850 1.00 83.00 93 ARG A N 1
ATOM 780 C CA . ARG A 1 93 ? 11.186 16.218 27.212 1.00 83.00 93 ARG A CA 1
ATOM 781 C C . ARG A 1 93 ? 10.720 17.261 28.224 1.00 83.00 93 ARG A C 1
ATOM 783 O O . ARG A 1 93 ? 10.492 16.884 29.357 1.00 83.00 93 ARG A O 1
ATOM 790 N N . TYR A 1 94 ? 10.583 18.522 27.814 1.00 77.12 94 TYR A N 1
ATOM 791 C CA . TYR A 1 94 ? 10.220 19.627 28.716 1.00 77.12 94 TYR A CA 1
ATOM 792 C C . TYR A 1 94 ? 8.786 20.158 28.542 1.00 77.12 94 TYR A C 1
ATOM 794 O O . TYR A 1 94 ? 8.334 20.950 29.354 1.00 77.12 94 TYR A O 1
ATOM 802 N N . GLY A 1 95 ? 8.067 19.763 27.487 1.00 58.72 95 GLY A N 1
ATOM 803 C CA . GLY A 1 95 ? 6.734 20.293 27.165 1.00 58.72 95 GLY A CA 1
ATOM 804 C C . GLY A 1 95 ? 5.562 19.362 27.479 1.00 58.72 95 GLY A C 1
ATOM 805 O O . GLY A 1 95 ? 4.517 19.526 26.858 1.00 58.72 95 GLY A O 1
ATOM 806 N N . SER A 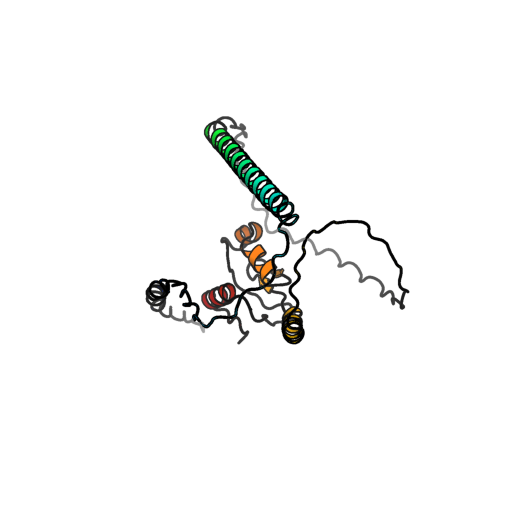1 96 ? 5.735 18.353 28.342 1.00 56.41 96 SER A N 1
ATOM 807 C CA . SER A 1 96 ? 4.682 17.366 28.643 1.00 56.41 96 SER A CA 1
ATOM 808 C C . SER A 1 96 ? 3.919 17.623 29.948 1.00 56.41 96 SER A C 1
ATOM 810 O O . SER A 1 96 ? 2.920 16.949 30.171 1.00 56.41 96 SER A O 1
ATOM 812 N N . ASP A 1 97 ? 4.334 18.592 30.766 1.00 53.88 97 ASP A N 1
ATOM 813 C CA . ASP A 1 97 ? 3.826 18.736 32.142 1.00 53.88 97 ASP A CA 1
ATOM 814 C C . ASP A 1 97 ? 2.866 19.927 32.339 1.00 53.88 97 ASP A C 1
ATOM 816 O O . ASP A 1 97 ? 2.618 20.344 33.461 1.00 53.88 97 ASP A O 1
ATOM 820 N N . GLY A 1 98 ? 2.336 20.522 31.261 1.00 54.75 98 GLY A N 1
ATOM 821 C CA . GLY A 1 98 ? 1.642 21.820 31.344 1.00 54.75 98 GLY A CA 1
ATOM 822 C C . GLY A 1 98 ? 0.283 21.917 30.657 1.00 54.75 98 GLY A C 1
ATOM 823 O O . GLY A 1 98 ? -0.123 23.012 30.281 1.00 54.75 98 GLY A O 1
ATOM 824 N N . SER A 1 99 ? -0.415 20.810 30.406 1.00 56.06 99 SER A N 1
ATOM 825 C CA . SER A 1 99 ? -1.732 20.851 29.746 1.00 56.06 99 SER A CA 1
ATOM 826 C C . SER A 1 99 ? -2.771 20.011 30.474 1.00 56.06 99 SER A C 1
ATOM 828 O O . SER A 1 99 ? -3.529 19.278 29.843 1.00 56.06 99 SER A O 1
ATOM 830 N N . ASP A 1 100 ? -2.843 20.166 31.795 1.00 41.91 100 ASP A N 1
ATOM 831 C CA . ASP A 1 100 ? -4.044 19.846 32.562 1.00 41.91 100 ASP A CA 1
ATOM 832 C C . ASP A 1 100 ? -5.143 20.845 32.186 1.00 41.91 100 ASP A C 1
ATOM 834 O O . ASP A 1 100 ? -5.401 21.847 32.851 1.00 41.91 100 ASP A O 1
ATOM 838 N N . SER A 1 101 ? -5.777 20.586 31.043 1.00 51.88 101 SER A N 1
ATOM 839 C CA . SER A 1 101 ? -7.088 21.144 30.745 1.00 51.88 101 SER A CA 1
ATOM 840 C C . SER A 1 101 ? -8.073 20.436 31.663 1.00 51.88 101 SER A C 1
ATOM 842 O O . SER A 1 101 ? -8.517 19.321 31.382 1.00 51.88 101 SER A O 1
ATOM 844 N N . SER A 1 102 ? -8.356 21.098 32.778 1.00 48.69 102 SER A N 1
ATOM 845 C CA . SER A 1 102 ? -9.478 20.887 33.681 1.00 48.69 102 SER A CA 1
ATOM 846 C C . SER A 1 102 ? -10.783 20.707 32.896 1.00 48.69 102 SER A C 1
ATOM 848 O O . SER A 1 102 ? -11.546 21.639 32.659 1.00 48.69 102 SER A O 1
ATOM 850 N N . SER A 1 103 ? -11.042 19.472 32.472 1.00 53.72 103 SER A N 1
ATOM 851 C CA . SER A 1 103 ? -12.351 19.037 32.007 1.00 53.72 103 SER A CA 1
ATOM 852 C C . SER A 1 103 ? -13.096 18.519 33.226 1.00 53.72 103 SER A C 1
ATOM 854 O O . SER A 1 103 ? -12.815 17.460 33.778 1.00 53.72 103 SER A O 1
ATOM 856 N N . SER A 1 104 ? -13.992 19.382 33.681 1.00 49.69 104 SER A N 1
ATOM 857 C CA . SER A 1 104 ? -14.985 19.176 34.718 1.00 49.69 104 SER A CA 1
ATOM 858 C C . SER A 1 104 ? -15.576 17.765 34.715 1.00 49.69 104 SER A C 1
ATOM 860 O O . SER A 1 104 ? -16.200 17.305 33.759 1.00 49.69 104 SER A O 1
ATOM 862 N N . SER A 1 105 ? -15.407 17.110 35.857 1.00 48.12 105 SER A N 1
ATOM 863 C CA . SER A 1 105 ? -16.020 15.856 36.270 1.00 48.12 105 SER A CA 1
ATOM 864 C C . SER A 1 105 ? -17.546 15.996 36.354 1.00 48.12 105 SER A C 1
ATOM 866 O O . SER A 1 105 ? -18.112 16.180 37.428 1.00 48.12 105 SER A O 1
ATOM 868 N N . ALA A 1 106 ? -18.238 15.930 35.219 1.00 53.12 106 ALA A N 1
ATOM 869 C CA . ALA A 1 106 ? -19.675 15.693 35.191 1.00 53.12 106 ALA A CA 1
ATOM 870 C C . ALA A 1 106 ? -19.907 14.179 35.121 1.00 53.12 106 ALA A C 1
ATOM 872 O O . ALA A 1 106 ? -19.595 13.535 34.119 1.00 53.12 106 ALA A O 1
ATOM 873 N N . ALA A 1 107 ? -20.426 13.610 36.209 1.00 57.66 107 ALA A N 1
ATOM 874 C CA . ALA A 1 107 ? -20.783 12.201 36.297 1.00 57.66 107 ALA A CA 1
ATOM 875 C C . ALA A 1 107 ? -21.687 11.782 35.113 1.00 57.66 107 ALA A C 1
ATOM 877 O O . ALA A 1 107 ? -22.646 12.496 34.792 1.00 57.66 107 ALA A O 1
ATOM 878 N N . PRO A 1 108 ? -21.418 10.640 34.453 1.00 56.19 108 PRO A N 1
ATOM 879 C CA . PRO A 1 108 ? -22.271 10.146 33.384 1.00 56.19 108 PRO A CA 1
ATOM 880 C C . PRO A 1 108 ? -23.640 9.775 33.964 1.00 56.19 108 PRO A C 1
ATOM 882 O O . PRO A 1 108 ? -23.768 8.837 34.747 1.00 56.19 108 PRO A O 1
ATOM 885 N N . LYS A 1 109 ? -24.677 10.531 33.586 1.00 65.81 109 LYS A N 1
ATOM 886 C CA . LYS A 1 109 ? -26.069 10.187 33.897 1.00 65.81 109 LYS A CA 1
ATOM 887 C C . LYS A 1 109 ? -26.382 8.790 33.330 1.00 65.81 109 LYS A C 1
ATOM 889 O O . LYS A 1 109 ? -25.980 8.517 32.194 1.00 65.81 109 LYS A O 1
ATOM 894 N N . PRO A 1 110 ? -27.109 7.924 34.062 1.00 57.28 110 PRO A N 1
ATOM 895 C CA . PRO A 1 110 ? -27.528 6.624 33.553 1.00 57.28 110 PRO A CA 1
ATOM 896 C C . PRO A 1 110 ? -28.375 6.831 32.295 1.00 57.28 110 PRO A C 1
ATOM 898 O O . PRO A 1 110 ? -29.419 7.484 32.306 1.00 57.28 110 PRO A O 1
ATOM 901 N N . ARG A 1 111 ? -27.857 6.328 31.176 1.00 52.16 111 ARG A N 1
ATOM 902 C CA . ARG A 1 111 ? -28.478 6.408 29.860 1.00 52.16 111 ARG A CA 1
ATOM 903 C C . ARG A 1 111 ? -29.697 5.492 29.872 1.00 52.16 111 ARG A C 1
ATOM 905 O O . ARG A 1 111 ? -29.541 4.278 29.849 1.00 52.16 111 ARG A O 1
ATOM 912 N N . ALA A 1 112 ? -30.887 6.084 29.929 1.00 59.22 112 ALA A N 1
ATOM 913 C CA . ALA A 1 112 ? -32.138 5.365 29.741 1.00 59.22 112 ALA A CA 1
ATOM 914 C C . ALA A 1 112 ? -32.060 4.536 28.447 1.00 59.22 112 ALA A C 1
ATOM 916 O O . ALA A 1 112 ? -31.722 5.066 27.383 1.00 59.22 112 ALA A O 1
ATOM 917 N N . GLU A 1 113 ? -32.336 3.239 28.577 1.00 51.16 113 GLU A N 1
ATOM 918 C CA . GLU A 1 113 ? -32.502 2.255 27.506 1.00 51.16 113 GLU A CA 1
ATOM 919 C C . GLU A 1 113 ? -33.647 2.698 26.583 1.00 51.16 113 GLU A C 1
ATOM 921 O O . GLU A 1 113 ? -34.798 2.286 26.704 1.00 51.16 113 GLU A O 1
ATOM 926 N N . LEU A 1 114 ? -33.344 3.610 25.661 1.00 57.44 114 LEU A N 1
ATOM 927 C CA . LEU A 1 114 ? -34.204 3.878 24.523 1.00 57.44 114 LEU A CA 1
ATOM 928 C C . LEU A 1 114 ? -34.062 2.677 23.593 1.00 57.44 114 LEU A C 1
ATOM 930 O O . LEU A 1 114 ? -33.016 2.503 22.962 1.00 57.44 114 LEU A O 1
ATOM 934 N N . GLY A 1 115 ? -35.114 1.858 23.549 1.00 71.88 115 GLY A N 1
ATOM 935 C CA . GLY A 1 115 ? -35.238 0.718 22.650 1.00 71.88 115 GLY A CA 1
ATOM 936 C C . GLY A 1 115 ? -34.895 1.065 21.193 1.00 71.88 115 GLY A C 1
ATOM 937 O O . GLY A 1 115 ? -34.826 2.244 20.821 1.00 71.88 115 GLY A O 1
ATOM 938 N N . PRO A 1 116 ? -34.644 0.045 20.355 1.00 68.38 116 PRO A N 1
ATOM 939 C CA . PRO A 1 116 ? -34.145 0.219 18.998 1.00 68.38 116 PRO A CA 1
ATOM 940 C C . PRO A 1 116 ? -35.038 1.189 18.225 1.00 68.38 116 PRO A C 1
ATOM 942 O O . PRO A 1 116 ? -36.181 0.886 17.888 1.00 68.38 116 PRO A O 1
ATOM 945 N N . ARG A 1 117 ? -34.505 2.388 17.963 1.00 65.94 117 ARG A N 1
ATOM 946 C CA . ARG A 1 117 ? -35.184 3.383 17.137 1.00 65.94 117 ARG A CA 1
ATOM 947 C C . ARG A 1 117 ? -35.443 2.755 15.763 1.00 65.94 117 ARG A C 1
ATOM 949 O O . ARG A 1 117 ? -34.502 2.185 15.196 1.00 65.94 117 ARG A O 1
ATOM 956 N N . PRO A 1 118 ? -36.669 2.853 15.219 1.00 76.19 118 PRO A N 1
ATOM 957 C CA . PRO A 1 118 ? -36.943 2.398 13.865 1.00 76.19 118 PRO A CA 1
ATOM 958 C C . PRO A 1 118 ? -35.957 3.086 12.921 1.00 76.19 118 PRO A C 1
ATOM 960 O O . PRO A 1 118 ? -35.755 4.303 12.996 1.00 76.19 118 PRO A O 1
ATOM 963 N N . ARG A 1 119 ? -35.272 2.292 12.089 1.00 74.81 119 ARG A N 1
ATOM 964 C CA . ARG A 1 119 ? -34.330 2.836 11.110 1.00 74.81 119 ARG A CA 1
ATOM 965 C C . ARG A 1 119 ? -35.100 3.812 10.215 1.00 74.81 119 ARG A C 1
ATOM 967 O O . ARG A 1 119 ? -36.135 3.416 9.680 1.00 74.81 119 ARG A O 1
ATOM 974 N N . PRO A 1 120 ? -34.625 5.059 10.049 1.00 80.81 120 PRO A N 1
ATOM 975 C CA . PRO A 1 120 ? -35.225 5.968 9.085 1.00 80.81 120 PRO A CA 1
ATOM 976 C C . PRO A 1 120 ? -35.179 5.312 7.703 1.00 80.81 120 PRO A C 1
ATOM 978 O O . PRO A 1 120 ? -34.178 4.679 7.349 1.00 80.81 120 PRO A O 1
ATOM 981 N N . ALA A 1 121 ? -36.280 5.425 6.958 1.00 84.00 121 ALA A N 1
ATOM 982 C CA . ALA A 1 121 ? -36.363 4.911 5.599 1.00 84.00 121 ALA A CA 1
ATOM 983 C C . ALA A 1 121 ? -35.199 5.480 4.765 1.00 84.00 121 ALA A C 1
ATOM 985 O O . ALA A 1 121 ? -34.867 6.662 4.918 1.00 84.00 121 ALA A O 1
ATOM 986 N N . PRO A 1 122 ? -34.539 4.662 3.925 1.00 86.50 122 PRO A N 1
ATOM 987 C CA . PRO A 1 122 ? -33.484 5.162 3.057 1.00 86.50 122 PRO A CA 1
ATOM 988 C C . PRO A 1 122 ? -34.053 6.272 2.158 1.00 86.50 122 PRO A C 1
ATOM 990 O O . PRO A 1 122 ? -35.185 6.142 1.684 1.00 86.50 122 PRO A O 1
ATOM 993 N N . PRO A 1 123 ? -33.304 7.365 1.930 1.00 87.88 123 PRO A N 1
ATOM 994 C CA . PRO A 1 123 ? -33.739 8.405 1.008 1.00 87.88 123 PRO A CA 1
ATOM 995 C C . PRO A 1 123 ? -33.963 7.801 -0.388 1.00 87.88 123 PRO A C 1
ATOM 997 O O . PRO A 1 123 ? -33.241 6.869 -0.765 1.00 87.88 123 PRO A O 1
ATOM 1000 N N . PRO A 1 124 ? -34.946 8.305 -1.158 1.00 88.38 124 PRO A N 1
ATOM 1001 C CA . PRO A 1 124 ? -35.171 7.843 -2.520 1.00 88.38 124 PRO A CA 1
ATOM 1002 C C . PRO A 1 124 ? -33.882 8.005 -3.329 1.00 88.38 124 PRO A C 1
ATOM 1004 O O . PRO A 1 124 ? -33.212 9.038 -3.254 1.00 88.38 124 PRO A O 1
ATOM 1007 N N . LEU A 1 125 ? -33.518 6.960 -4.075 1.00 89.06 125 LEU A N 1
ATOM 1008 C CA . LEU A 1 125 ? -32.374 7.013 -4.978 1.00 89.06 125 LEU A CA 1
ATOM 1009 C C . LEU A 1 125 ? -32.593 8.156 -5.984 1.00 89.06 125 LEU A C 1
ATOM 1011 O O . LEU A 1 125 ? -33.711 8.309 -6.483 1.00 89.06 125 LEU A O 1
ATOM 1015 N N . PRO A 1 126 ? -31.561 8.966 -6.283 1.00 85.44 126 PRO A N 1
ATOM 1016 C CA . PRO A 1 126 ? -31.673 9.992 -7.308 1.00 85.44 126 PRO A CA 1
ATOM 1017 C C . PRO A 1 126 ? -32.052 9.332 -8.635 1.00 85.44 126 PRO A C 1
ATOM 1019 O O . PRO A 1 126 ? -31.498 8.289 -8.994 1.00 85.44 126 PRO A O 1
ATOM 1022 N N . ALA A 1 127 ? -33.009 9.932 -9.346 1.00 85.75 127 ALA A N 1
ATOM 1023 C CA . ALA A 1 127 ? -33.396 9.473 -10.672 1.00 85.75 127 ALA A CA 1
ATOM 1024 C C . ALA A 1 127 ? -32.146 9.392 -11.570 1.00 85.75 127 ALA A C 1
ATOM 1026 O O . ALA A 1 127 ? -31.292 10.286 -11.497 1.00 85.75 127 ALA A O 1
ATOM 1027 N N . PRO A 1 128 ? -32.003 8.333 -12.388 1.00 82.31 128 PRO A N 1
ATOM 1028 C CA . PRO A 1 128 ? -30.892 8.244 -13.321 1.00 82.31 128 PRO A CA 1
ATOM 1029 C C . PRO A 1 128 ? -30.897 9.488 -14.221 1.00 82.31 128 PRO A C 1
ATOM 1031 O O . PRO A 1 128 ? -31.973 9.928 -14.642 1.00 82.31 128 PRO A O 1
ATOM 1034 N N . PRO A 1 129 ? -29.727 10.084 -14.504 1.00 81.12 129 PRO A N 1
ATOM 1035 C CA . PRO A 1 129 ? -29.661 11.215 -15.415 1.00 81.12 129 PRO A CA 1
ATOM 1036 C C . PRO A 1 129 ? -30.232 10.805 -16.781 1.00 81.12 129 PRO A C 1
ATOM 1038 O O . PRO A 1 129 ? -30.039 9.657 -17.199 1.00 81.12 129 PRO A O 1
ATOM 1041 N N . PRO A 1 130 ? -30.928 11.713 -17.490 1.00 77.50 130 PRO A N 1
ATOM 1042 C CA . PRO A 1 130 ? -31.383 11.429 -18.840 1.00 77.50 130 PRO A CA 1
ATOM 1043 C C . PRO A 1 130 ? -30.173 11.067 -19.705 1.00 77.50 130 PRO A C 1
ATOM 1045 O O . PRO A 1 130 ? -29.126 11.707 -19.640 1.00 77.50 130 PRO A O 1
ATOM 1048 N N . PHE A 1 131 ? -30.313 10.002 -20.488 1.00 65.94 131 PHE A N 1
ATOM 1049 C CA . PHE A 1 131 ? -29.291 9.522 -21.409 1.00 65.94 131 PHE A CA 1
ATOM 1050 C C . PHE A 1 131 ? -29.090 10.577 -22.511 1.00 65.94 131 PHE A C 1
ATOM 1052 O O . PHE A 1 131 ? -29.805 10.597 -23.511 1.00 65.94 131 PHE A O 1
ATOM 1059 N N . TYR A 1 132 ? -28.155 11.507 -22.324 1.00 62.78 132 TYR A N 1
ATOM 1060 C CA . TYR A 1 132 ? -27.731 12.404 -23.396 1.00 62.78 132 TYR A CA 1
ATOM 1061 C C . TYR A 1 132 ? -26.783 11.627 -24.310 1.00 62.78 132 TYR A C 1
ATOM 1063 O O . TYR A 1 132 ? -25.631 11.372 -23.959 1.00 62.78 132 TYR A O 1
ATOM 1071 N N . SER A 1 133 ? -27.283 11.241 -25.486 1.00 59.53 133 SER A N 1
ATOM 1072 C CA . SER A 1 133 ? -26.475 10.740 -26.598 1.00 59.53 133 SER A CA 1
ATOM 1073 C C . SER A 1 133 ? -25.399 11.765 -26.947 1.00 59.53 133 SER A C 1
ATOM 1075 O O . SER A 1 133 ? -25.666 12.772 -27.603 1.00 59.53 133 SER A O 1
ATOM 1077 N N . THR A 1 134 ? -24.166 11.524 -26.510 1.00 51.31 134 THR A N 1
ATOM 1078 C CA . THR A 1 134 ? -23.010 12.299 -26.952 1.00 51.31 134 THR A CA 1
ATOM 1079 C C . THR A 1 134 ? -22.674 11.891 -28.381 1.00 51.31 134 THR A C 1
ATOM 1081 O O . THR A 1 134 ? -22.078 10.839 -28.612 1.00 51.31 134 THR A O 1
ATOM 1084 N N . GLY A 1 135 ? -23.069 12.724 -29.343 1.00 56.66 135 GLY A N 1
ATOM 1085 C CA . GLY A 1 135 ? -22.479 12.716 -30.679 1.00 56.66 135 GLY A CA 1
ATOM 1086 C C . GLY A 1 135 ? -20.976 13.052 -30.633 1.00 56.66 135 GLY A C 1
ATOM 1087 O O . GLY A 1 135 ? -20.491 13.585 -29.629 1.00 56.66 135 GLY A O 1
ATOM 1088 N N . PRO A 1 136 ? -20.217 12.746 -31.700 1.00 55.53 136 PRO A N 1
ATOM 1089 C CA . PRO A 1 136 ? -18.773 12.956 -31.743 1.00 55.53 136 PRO A CA 1
ATOM 1090 C C . PRO A 1 136 ? -18.452 14.456 -31.785 1.00 55.53 136 PRO A C 1
ATOM 1092 O O . PRO A 1 136 ? -18.642 15.122 -32.799 1.00 55.53 136 PRO A O 1
ATOM 1095 N N . MET A 1 137 ? -17.969 14.998 -30.667 1.00 47.22 137 MET A N 1
ATOM 1096 C CA . MET A 1 137 ? -17.531 16.390 -30.564 1.00 47.22 137 MET A CA 1
ATOM 1097 C C . MET A 1 137 ? -16.031 16.480 -30.843 1.00 47.22 137 MET A C 1
ATOM 1099 O O . MET A 1 137 ? -15.217 15.741 -30.289 1.00 47.22 137 MET A O 1
ATOM 1103 N N . ALA A 1 138 ? -15.710 17.391 -31.753 1.00 47.41 138 ALA A N 1
ATOM 1104 C CA . ALA A 1 138 ? -14.410 17.622 -32.344 1.00 47.41 138 ALA A CA 1
ATOM 1105 C C . ALA A 1 138 ? -13.323 18.043 -31.339 1.00 47.41 138 ALA A C 1
ATOM 1107 O O . ALA A 1 138 ? -13.564 18.676 -30.312 1.00 47.41 138 ALA A O 1
ATOM 1108 N N . SER A 1 139 ? -12.092 17.715 -31.718 1.00 52.25 139 SER A N 1
ATOM 1109 C CA . SER A 1 139 ? -10.818 17.987 -31.062 1.00 52.25 139 SER A CA 1
ATOM 1110 C C . SER A 1 139 ? -10.607 19.466 -30.698 1.00 52.25 139 SER A C 1
ATOM 1112 O O . SER A 1 139 ? -10.075 20.251 -31.482 1.00 52.25 139 SER A O 1
ATOM 1114 N N . GLY A 1 140 ? -10.959 19.838 -29.468 1.00 46.03 140 GLY A N 1
ATOM 1115 C CA . GLY A 1 140 ? -10.603 21.120 -28.861 1.00 46.03 140 GLY A CA 1
ATOM 1116 C C . GLY A 1 140 ? -9.212 21.077 -28.226 1.00 46.03 140 GLY A C 1
ATOM 1117 O O . GLY A 1 140 ? -9.018 20.502 -27.157 1.00 46.03 140 GLY A O 1
ATOM 1118 N N . ARG A 1 141 ? -8.235 21.719 -28.872 1.00 54.09 141 ARG A N 1
ATOM 1119 C CA . ARG A 1 141 ? -6.925 22.053 -28.291 1.00 54.09 141 ARG A CA 1
ATOM 1120 C C . ARG A 1 141 ? -7.112 23.010 -27.104 1.00 54.09 141 ARG A C 1
ATOM 1122 O O . ARG A 1 141 ? -7.324 24.200 -27.305 1.00 54.09 141 ARG A O 1
ATOM 1129 N N . GLY A 1 142 ? -6.988 22.503 -25.879 1.00 44.38 142 GLY A N 1
ATOM 1130 C CA . GLY A 1 142 ? -6.936 23.303 -24.652 1.00 44.38 142 GLY A CA 1
ATOM 1131 C C . GLY A 1 142 ? -5.536 23.282 -24.042 1.00 44.38 142 GLY A C 1
ATOM 1132 O O . GLY A 1 142 ? -5.070 22.244 -23.579 1.00 44.38 142 GLY A O 1
ATOM 1133 N N . GLY A 1 143 ? -4.851 24.426 -24.066 1.00 51.34 143 GLY A N 1
ATOM 1134 C CA . GLY A 1 143 ? -3.519 24.606 -23.496 1.00 51.34 143 GLY A CA 1
ATOM 1135 C C . GLY A 1 143 ? -3.529 24.574 -21.966 1.00 51.34 143 GLY A C 1
ATOM 1136 O O . GLY A 1 143 ? -4.070 25.468 -21.324 1.00 51.34 143 GLY A O 1
ATOM 1137 N N . GLY A 1 144 ? -2.867 23.571 -21.390 1.00 44.50 144 GLY A N 1
ATOM 1138 C CA . GLY A 1 144 ? -2.552 23.487 -19.966 1.00 44.50 144 GLY A CA 1
ATOM 1139 C C . GLY A 1 144 ? -1.078 23.799 -19.717 1.00 44.50 144 GLY A C 1
ATOM 1140 O O . GLY A 1 144 ? -0.208 22.952 -19.904 1.00 44.50 144 GLY A O 1
ATOM 1141 N N . LYS A 1 145 ? -0.798 25.031 -19.290 1.00 50.16 145 LYS A N 1
ATOM 1142 C CA . LYS A 1 145 ? 0.486 25.468 -18.729 1.00 50.16 145 LYS A CA 1
ATOM 1143 C C . LYS A 1 145 ? 0.550 24.967 -17.280 1.00 50.16 145 LYS A C 1
ATOM 1145 O O . LYS A 1 145 ? -0.182 25.477 -16.439 1.00 50.16 145 LYS A O 1
ATOM 1150 N N . GLY A 1 146 ? 1.425 24.013 -16.960 1.00 44.44 146 GLY A N 1
ATOM 1151 C CA . GLY A 1 146 ? 1.700 23.689 -15.557 1.00 44.44 146 GLY A CA 1
ATOM 1152 C C . GLY A 1 146 ? 2.457 22.387 -15.319 1.00 44.44 146 GLY A C 1
ATOM 1153 O O . GLY A 1 146 ? 1.977 21.316 -15.660 1.00 44.44 146 GLY A O 1
ATOM 1154 N N . GLY A 1 147 ? 3.606 22.488 -14.646 1.00 39.44 147 GLY A N 1
ATOM 1155 C CA . GLY A 1 147 ? 4.207 21.370 -13.914 1.00 39.44 147 GLY A CA 1
ATOM 1156 C C . GLY A 1 147 ? 5.514 20.838 -14.490 1.00 39.44 147 GLY A C 1
ATOM 1157 O O . GLY A 1 147 ? 5.545 19.800 -15.142 1.00 39.44 147 GLY A O 1
ATOM 1158 N N . GLY A 1 148 ? 6.623 21.516 -14.186 1.00 47.75 148 GLY A N 1
ATOM 1159 C CA . GLY A 1 148 ? 7.966 20.985 -14.404 1.00 47.75 148 GLY A CA 1
ATOM 1160 C C . GLY A 1 148 ? 8.220 19.740 -13.549 1.00 47.75 148 GLY A C 1
ATOM 1161 O O . GLY A 1 148 ? 8.505 19.843 -12.358 1.00 47.75 148 GLY A O 1
ATOM 1162 N N . GLY A 1 149 ? 8.150 18.567 -14.175 1.00 38.97 149 GLY A N 1
ATOM 1163 C CA . GLY A 1 149 ? 8.632 17.297 -13.643 1.00 38.97 149 GLY A CA 1
ATOM 1164 C C . GLY A 1 149 ? 9.955 16.927 -14.303 1.00 38.97 149 GLY A C 1
ATOM 1165 O O . GLY A 1 149 ? 9.988 16.433 -15.425 1.00 38.97 149 GLY A O 1
ATOM 1166 N N . ASN A 1 150 ? 11.060 17.180 -13.609 1.00 49.78 150 ASN A N 1
ATOM 1167 C CA . ASN A 1 150 ? 12.394 16.768 -14.031 1.00 49.78 150 ASN A CA 1
ATOM 1168 C C . ASN A 1 150 ? 12.565 15.275 -13.696 1.00 49.78 150 ASN A C 1
ATOM 1170 O O . ASN A 1 150 ? 12.805 14.922 -12.542 1.00 49.78 150 ASN A O 1
ATOM 1174 N N . GLY A 1 151 ? 12.389 14.400 -14.687 1.00 43.22 151 GLY A N 1
ATOM 1175 C CA . GLY A 1 151 ? 12.444 12.947 -14.518 1.00 43.22 151 GLY A CA 1
ATOM 1176 C C . GLY A 1 151 ? 12.909 12.248 -15.789 1.00 43.22 151 GLY A C 1
ATOM 1177 O O . GLY A 1 151 ? 12.161 11.493 -16.397 1.00 43.22 151 GLY A O 1
ATOM 1178 N N . GLY A 1 152 ? 14.139 12.532 -16.221 1.00 46.28 152 GLY A N 1
ATOM 1179 C CA . GLY A 1 152 ? 14.787 11.823 -17.320 1.00 46.28 152 GLY A CA 1
ATOM 1180 C C . GLY A 1 152 ? 15.069 10.367 -16.952 1.00 46.28 152 GLY A C 1
ATOM 1181 O O . GLY A 1 152 ? 16.063 10.077 -16.293 1.00 46.28 152 GLY A O 1
ATOM 1182 N N . GLY A 1 153 ? 14.207 9.462 -17.409 1.00 41.94 153 GLY A N 1
ATOM 1183 C CA . GLY A 1 153 ? 14.446 8.022 -17.464 1.00 41.94 153 GLY A CA 1
ATOM 1184 C C . GLY A 1 153 ? 14.523 7.572 -18.919 1.00 41.94 153 GLY A C 1
ATOM 1185 O O . GLY A 1 153 ? 13.540 7.097 -19.475 1.00 41.94 153 GLY A O 1
ATOM 1186 N N . LYS A 1 154 ? 15.684 7.753 -19.557 1.00 48.28 154 LYS A N 1
ATOM 1187 C CA . LYS A 1 154 ? 16.005 7.096 -20.830 1.00 48.28 154 LYS A CA 1
ATOM 1188 C C . LYS A 1 154 ? 16.348 5.637 -20.522 1.00 48.28 154 LYS A C 1
ATOM 1190 O O . LYS A 1 154 ? 17.468 5.339 -20.122 1.00 48.28 154 LYS A O 1
ATOM 1195 N N . GLY A 1 155 ? 15.371 4.756 -20.688 1.00 45.81 155 GLY A N 1
ATOM 1196 C CA . GLY A 1 155 ? 15.547 3.308 -20.710 1.00 45.81 155 GLY A CA 1
ATOM 1197 C C . GLY A 1 155 ? 14.683 2.744 -21.828 1.00 45.81 155 GLY A C 1
ATOM 1198 O O . GLY A 1 155 ? 13.535 2.388 -21.594 1.00 45.81 155 GLY A O 1
ATOM 1199 N N . GLY A 1 156 ? 15.211 2.770 -23.053 1.00 48.75 156 GLY A N 1
ATOM 1200 C CA . GLY A 1 156 ? 14.650 2.045 -24.188 1.00 48.75 156 GLY A CA 1
ATOM 1201 C C . GLY A 1 156 ? 15.117 0.594 -24.133 1.00 48.75 156 GLY A C 1
ATOM 1202 O O . GLY A 1 156 ? 16.301 0.344 -23.920 1.00 48.75 156 GLY A O 1
ATOM 1203 N N . GLY A 1 157 ? 14.181 -0.338 -24.293 1.00 43.12 157 GLY A N 1
ATOM 1204 C CA . GLY A 1 157 ? 14.468 -1.766 -24.381 1.00 43.12 157 GLY A CA 1
ATOM 1205 C C . GLY A 1 157 ? 13.229 -2.626 -24.130 1.00 43.12 157 GLY A C 1
ATOM 1206 O O . GLY A 1 157 ? 12.937 -2.943 -22.980 1.00 43.12 157 GLY A O 1
ATOM 1207 N N . GLY A 1 158 ? 12.531 -3.017 -25.204 1.00 42.81 158 GLY A N 1
ATOM 1208 C CA . GLY A 1 158 ? 11.652 -4.195 -25.233 1.00 42.81 158 GLY A CA 1
ATOM 1209 C C . GLY A 1 158 ? 10.149 -3.918 -25.326 1.00 42.81 158 GLY A C 1
ATOM 1210 O O . GLY A 1 158 ? 9.425 -4.098 -24.348 1.00 42.81 158 GLY A O 1
ATOM 1211 N N . ASP A 1 159 ? 9.655 -3.551 -26.508 1.00 47.53 159 ASP A N 1
ATOM 1212 C CA . ASP A 1 159 ? 8.224 -3.323 -26.762 1.00 47.53 159 ASP A CA 1
ATOM 1213 C C . ASP A 1 159 ? 7.364 -4.600 -26.627 1.00 47.53 159 ASP A C 1
ATOM 1215 O O . ASP A 1 159 ? 6.218 -4.516 -26.187 1.00 47.53 159 ASP A O 1
ATOM 1219 N N . ALA A 1 160 ? 7.943 -5.792 -26.822 1.00 53.47 160 ALA A N 1
ATOM 1220 C CA . ALA A 1 160 ? 7.265 -7.073 -26.572 1.00 53.47 160 ALA A CA 1
ATOM 1221 C C . ALA A 1 160 ? 6.998 -7.344 -25.071 1.00 53.47 160 ALA A C 1
ATOM 1223 O O . ALA A 1 160 ? 5.955 -7.878 -24.702 1.00 53.47 160 ALA A O 1
ATOM 1224 N N . SER A 1 161 ? 7.883 -6.896 -24.170 1.00 56.66 161 SER A N 1
ATOM 1225 C CA . SER A 1 161 ? 7.695 -7.031 -22.711 1.00 56.66 161 SER A CA 1
ATOM 1226 C C . SER A 1 161 ? 6.725 -5.996 -22.137 1.00 56.66 161 SER A C 1
ATOM 1228 O O . SER A 1 161 ? 6.252 -6.124 -21.004 1.00 56.66 161 SER A O 1
ATOM 1230 N N . ARG A 1 162 ? 6.435 -4.937 -22.897 1.00 54.88 162 ARG A N 1
ATOM 1231 C CA . ARG A 1 162 ? 5.536 -3.862 -22.475 1.00 54.88 162 ARG A CA 1
ATOM 1232 C C . ARG A 1 162 ? 4.075 -4.237 -22.704 1.00 54.88 162 ARG A C 1
ATOM 1234 O O . ARG A 1 162 ? 3.254 -3.927 -21.849 1.00 54.88 162 ARG A O 1
ATOM 1241 N N . GLN A 1 163 ? 3.772 -4.959 -23.782 1.00 53.78 163 GLN A N 1
ATOM 1242 C CA . GLN A 1 163 ? 2.422 -5.463 -24.058 1.00 53.78 163 GLN A CA 1
ATOM 1243 C C . GLN A 1 163 ? 1.980 -6.543 -23.055 1.00 53.78 163 GLN A C 1
ATOM 1245 O O . GLN A 1 163 ? 0.888 -6.419 -22.508 1.00 53.78 163 GLN A O 1
ATOM 1250 N N . ALA A 1 164 ? 2.859 -7.474 -22.656 1.00 55.38 164 ALA A N 1
ATOM 1251 C CA . ALA A 1 164 ? 2.562 -8.436 -21.579 1.00 55.38 164 ALA A CA 1
ATOM 1252 C C . ALA A 1 164 ? 2.288 -7.762 -20.213 1.00 55.38 164 ALA A C 1
ATOM 1254 O O . ALA A 1 164 ? 1.489 -8.246 -19.413 1.00 55.38 164 ALA A O 1
ATOM 1255 N N . ARG A 1 165 ? 2.901 -6.599 -19.944 1.00 54.72 165 ARG A N 1
ATOM 1256 C CA . ARG A 1 165 ? 2.596 -5.786 -18.749 1.00 54.72 165 ARG A CA 1
ATOM 1257 C C . ARG A 1 165 ? 1.286 -5.004 -18.853 1.00 54.72 165 ARG A C 1
ATOM 1259 O O . ARG A 1 165 ? 0.747 -4.619 -17.821 1.00 54.72 165 ARG A O 1
ATOM 1266 N N . ILE A 1 166 ? 0.800 -4.731 -20.062 1.00 53.25 166 ILE A N 1
ATOM 1267 C CA . ILE A 1 166 ? -0.438 -3.973 -20.281 1.00 53.25 166 ILE A CA 1
ATOM 1268 C C . ILE A 1 166 ? -1.657 -4.901 -20.191 1.00 53.25 166 ILE A C 1
ATOM 1270 O O . ILE A 1 166 ? -2.642 -4.515 -19.566 1.00 53.25 166 ILE A O 1
ATOM 1274 N N . GLU A 1 167 ? -1.575 -6.142 -20.681 1.00 52.81 167 GLU A N 1
ATOM 1275 C CA . GLU A 1 167 ? -2.647 -7.135 -20.476 1.00 52.81 167 GLU A CA 1
ATOM 1276 C C . GLU A 1 167 ? -2.749 -7.612 -19.018 1.00 52.81 167 GLU A C 1
ATOM 1278 O O . GLU A 1 167 ? -3.855 -7.781 -18.509 1.00 52.81 167 GLU A O 1
ATOM 1283 N N . ALA A 1 168 ? -1.633 -7.682 -18.281 1.00 55.28 168 ALA A N 1
ATOM 1284 C CA . ALA A 1 168 ? -1.656 -7.839 -16.820 1.00 55.28 168 ALA A CA 1
ATOM 1285 C C . ALA A 1 168 ? -2.170 -6.583 -16.074 1.00 55.28 168 ALA A C 1
ATOM 1287 O O . ALA A 1 168 ? -2.540 -6.654 -14.903 1.00 55.28 168 ALA A O 1
ATOM 1288 N N . GLY A 1 169 ? -2.192 -5.420 -16.732 1.00 49.31 169 GLY A N 1
ATOM 1289 C CA . GLY A 1 169 ? -2.467 -4.125 -16.106 1.00 49.31 169 GLY A CA 1
ATOM 1290 C C . GLY A 1 169 ? -3.944 -3.728 -16.032 1.00 49.31 169 GLY A C 1
ATOM 1291 O O . GLY A 1 169 ? -4.287 -2.855 -15.239 1.00 49.31 169 GLY A O 1
ATOM 1292 N N . LEU A 1 170 ? -4.827 -4.344 -16.824 1.00 49.28 170 LEU A N 1
ATOM 1293 C CA . LEU A 1 170 ? -6.227 -3.904 -16.953 1.00 49.28 170 LEU A CA 1
ATOM 1294 C C . LEU A 1 170 ? -7.234 -4.729 -16.131 1.00 49.28 170 LEU A C 1
ATOM 1296 O O . LEU A 1 170 ? -8.372 -4.301 -15.956 1.00 49.28 170 LEU A O 1
ATOM 1300 N N . ALA A 1 171 ? -6.826 -5.871 -15.567 1.00 54.44 171 ALA A N 1
ATOM 1301 C CA . ALA A 1 171 ? -7.678 -6.703 -14.705 1.00 54.44 171 ALA A CA 1
ATOM 1302 C C . ALA A 1 171 ? -7.422 -6.512 -13.193 1.00 54.44 171 ALA A C 1
ATOM 1304 O O . ALA A 1 171 ? -8.110 -7.112 -12.371 1.00 54.44 171 ALA A O 1
ATOM 1305 N N . ALA A 1 172 ? -6.451 -5.681 -12.805 1.00 70.12 172 ALA A N 1
ATOM 1306 C CA . ALA A 1 172 ? -5.781 -5.764 -11.506 1.00 70.12 172 ALA A CA 1
ATOM 1307 C C . ALA A 1 172 ? -6.271 -4.761 -10.445 1.00 70.12 172 ALA A C 1
ATOM 1309 O O . ALA A 1 172 ? -5.465 -4.158 -9.733 1.00 70.12 172 ALA A O 1
ATOM 1310 N N . TYR A 1 173 ? -7.585 -4.563 -10.308 1.00 90.06 173 TYR A N 1
ATOM 1311 C CA . TYR A 1 173 ? -8.073 -3.940 -9.076 1.00 90.06 173 TYR A CA 1
ATOM 1312 C C . TYR A 1 173 ? -7.869 -4.934 -7.926 1.00 90.06 173 TYR A C 1
ATOM 1314 O O . TYR A 1 173 ? -8.207 -6.102 -8.045 1.00 90.06 173 TYR A O 1
ATOM 1322 N N . LEU A 1 174 ? -7.248 -4.520 -6.831 1.00 92.69 174 LEU A N 1
ATOM 1323 C CA . LEU A 1 174 ? -7.064 -5.368 -5.654 1.00 92.69 174 LEU A CA 1
ATOM 1324 C C . LEU A 1 174 ? -7.968 -4.849 -4.548 1.00 92.69 174 LEU A C 1
ATOM 1326 O O . LEU A 1 174 ? -7.814 -3.708 -4.103 1.00 92.69 174 LEU A O 1
ATOM 1330 N N . CYS A 1 175 ? -8.902 -5.682 -4.097 1.00 95.12 175 CYS A N 1
ATOM 1331 C CA . CYS A 1 175 ? -9.814 -5.337 -3.017 1.00 95.12 175 CYS A CA 1
ATOM 1332 C C . CYS A 1 175 ? -9.272 -5.822 -1.673 1.00 95.12 175 CYS A C 1
ATOM 1334 O O . CYS A 1 175 ? -9.092 -7.021 -1.449 1.00 95.12 175 CYS A O 1
ATOM 1336 N N . CYS A 1 176 ? -9.056 -4.900 -0.736 1.00 96.31 176 CYS A N 1
ATOM 1337 C CA . CYS A 1 176 ? -8.690 -5.270 0.631 1.00 96.31 176 CYS A CA 1
ATOM 1338 C C . CYS A 1 176 ? -9.890 -5.897 1.353 1.00 96.31 176 CYS A C 1
ATOM 1340 O O . CYS A 1 176 ? -10.924 -5.240 1.481 1.00 96.31 176 CYS A O 1
ATOM 1342 N N . ALA A 1 177 ? -9.750 -7.110 1.896 1.00 96.00 177 ALA A N 1
ATOM 1343 C CA . ALA A 1 177 ? -10.851 -7.781 2.594 1.00 96.00 177 ALA A CA 1
ATOM 1344 C C . ALA A 1 177 ? -11.307 -7.030 3.862 1.00 96.00 177 ALA A C 1
ATOM 1346 O O . ALA A 1 177 ? -12.503 -6.922 4.113 1.00 96.00 177 ALA A O 1
ATOM 1347 N N . ALA A 1 178 ? -10.375 -6.435 4.615 1.00 96.81 178 ALA A N 1
ATOM 1348 C CA . ALA A 1 178 ? -10.701 -5.678 5.827 1.00 96.81 178 ALA A CA 1
ATOM 1349 C C . ALA A 1 178 ? -11.301 -4.288 5.549 1.00 96.81 178 ALA A C 1
ATOM 1351 O O . ALA A 1 178 ? -12.125 -3.797 6.318 1.00 96.81 178 ALA A O 1
ATOM 1352 N N . CYS A 1 179 ? -10.865 -3.613 4.479 1.00 97.12 179 CYS A N 1
ATOM 1353 C CA . CYS A 1 179 ? -11.275 -2.231 4.203 1.00 97.12 179 CYS A CA 1
ATOM 1354 C C . CYS A 1 179 ? -12.366 -2.095 3.140 1.00 97.12 179 CYS A C 1
ATOM 1356 O O . CYS A 1 179 ? -13.017 -1.051 3.116 1.00 97.12 179 CYS A O 1
ATOM 1358 N N . GLY A 1 180 ? -12.521 -3.085 2.256 1.00 95.06 180 GLY A N 1
ATOM 1359 C CA . GLY A 1 180 ? -13.399 -3.021 1.085 1.00 95.06 180 GLY A CA 1
ATOM 1360 C C . GLY A 1 180 ? -12.982 -1.974 0.047 1.00 95.06 180 GLY A C 1
ATOM 1361 O O . GLY A 1 180 ? -13.816 -1.543 -0.735 1.00 95.06 180 GLY A O 1
ATOM 1362 N N . ILE A 1 181 ? -11.727 -1.511 0.079 1.00 95.75 181 ILE A N 1
ATOM 1363 C CA . ILE A 1 181 ? -11.216 -0.492 -0.846 1.00 95.75 181 ILE A CA 1
ATOM 1364 C C . ILE A 1 181 ? -10.537 -1.191 -2.019 1.00 95.75 181 ILE A C 1
ATOM 1366 O O . ILE A 1 181 ? -9.653 -2.026 -1.808 1.00 95.75 181 ILE A O 1
ATOM 1370 N N . GLU A 1 182 ? -10.936 -0.809 -3.228 1.00 94.94 182 GLU A N 1
ATOM 1371 C CA . GLU A 1 182 ? -10.322 -1.250 -4.477 1.00 94.94 182 GLU A CA 1
ATOM 1372 C C . GLU A 1 182 ? -9.099 -0.377 -4.782 1.00 94.94 182 GLU A C 1
ATOM 1374 O O . GLU A 1 182 ? -9.171 0.854 -4.787 1.00 94.94 182 GLU A O 1
ATOM 1379 N N . SER A 1 183 ? -7.953 -1.009 -5.007 1.00 94.94 183 SER A N 1
ATOM 1380 C CA . SER A 1 183 ? -6.706 -0.335 -5.379 1.00 94.94 183 SER A CA 1
ATOM 1381 C C . SER A 1 183 ? -6.364 -0.673 -6.821 1.00 94.94 183 SER A C 1
ATOM 1383 O O . SER A 1 183 ? -6.347 -1.844 -7.173 1.00 94.94 183 SER A O 1
ATOM 1385 N N . SER A 1 184 ? -6.037 0.321 -7.648 1.00 92.12 184 SER A N 1
ATOM 1386 C CA . SER A 1 184 ? -5.744 0.152 -9.084 1.00 92.12 184 SER A CA 1
ATOM 1387 C C . SER A 1 184 ? -4.397 -0.531 -9.395 1.00 92.12 184 SER A C 1
ATOM 1389 O O . SER A 1 184 ? -3.858 -0.360 -10.483 1.00 92.12 184 SER A O 1
ATOM 1391 N N . GLY A 1 185 ? -3.800 -1.230 -8.428 1.00 90.44 185 GLY A N 1
ATOM 1392 C CA . GLY A 1 185 ? -2.530 -1.934 -8.582 1.00 90.44 185 GLY A CA 1
ATOM 1393 C C . GLY A 1 185 ? -1.861 -2.278 -7.250 1.00 90.44 185 GLY A C 1
ATOM 1394 O O . GLY A 1 185 ? -2.206 -1.744 -6.191 1.00 90.44 185 GLY A O 1
ATOM 1395 N N . GLU A 1 186 ? -0.856 -3.151 -7.312 1.00 91.19 186 GLU A N 1
ATOM 1396 C CA . GLU A 1 186 ? -0.136 -3.677 -6.141 1.00 91.19 186 GLU A CA 1
ATOM 1397 C C . GLU A 1 186 ? 0.576 -2.595 -5.329 1.00 91.19 186 GLU A C 1
ATOM 1399 O O . GLU A 1 186 ? 0.563 -2.628 -4.102 1.00 91.19 186 GLU A O 1
ATOM 1404 N N . THR A 1 187 ? 1.157 -1.590 -5.986 1.00 92.44 187 THR A N 1
ATOM 1405 C CA . THR A 1 187 ? 1.854 -0.494 -5.296 1.00 92.44 187 THR A CA 1
ATOM 1406 C C . THR A 1 187 ? 0.893 0.361 -4.470 1.00 92.44 187 THR A C 1
ATOM 1408 O O . THR A 1 187 ? 1.193 0.686 -3.320 1.00 92.44 187 THR A O 1
ATOM 1411 N N . ALA A 1 188 ? -0.280 0.683 -5.021 1.00 94.31 188 ALA A N 1
ATOM 1412 C CA . ALA A 1 188 ? -1.339 1.387 -4.305 1.00 94.31 188 ALA A CA 1
ATOM 1413 C C . ALA A 1 188 ? -1.891 0.529 -3.155 1.00 94.31 188 ALA A C 1
ATOM 1415 O O . ALA A 1 188 ? -2.087 1.033 -2.048 1.00 94.31 188 ALA A O 1
ATOM 1416 N N . PHE A 1 189 ? -2.048 -0.777 -3.380 1.00 95.31 189 PHE A N 1
ATOM 1417 C CA . PHE A 1 189 ? -2.483 -1.724 -2.356 1.00 95.31 189 PHE A CA 1
ATOM 1418 C C . PHE A 1 189 ? -1.478 -1.833 -1.195 1.00 95.31 189 PHE A C 1
ATOM 1420 O O . PHE A 1 189 ? -1.862 -1.750 -0.029 1.00 95.31 189 PHE A O 1
ATOM 1427 N N . LEU A 1 190 ? -0.176 -1.919 -1.489 1.00 95.19 190 LEU A N 1
ATOM 1428 C CA . LEU A 1 190 ? 0.902 -1.915 -0.492 1.00 95.19 190 LEU A CA 1
ATOM 1429 C C . LEU A 1 190 ? 0.911 -0.628 0.341 1.00 95.19 190 LEU A C 1
ATOM 1431 O O . LEU A 1 190 ? 1.112 -0.665 1.558 1.00 95.19 190 LEU A O 1
ATOM 1435 N N . GLN A 1 191 ? 0.688 0.523 -0.293 1.00 96.69 191 GLN A N 1
ATOM 1436 C CA . GLN A 1 191 ? 0.557 1.792 0.425 1.00 96.69 191 GLN A CA 1
ATOM 1437 C C . GLN A 1 191 ? -0.701 1.815 1.302 1.00 96.69 191 GLN A C 1
ATOM 1439 O O . GLN A 1 191 ? -0.642 2.288 2.439 1.00 96.69 191 GLN A O 1
ATOM 1444 N N . HIS A 1 192 ? -1.812 1.261 0.809 1.00 97.31 192 HIS A N 1
ATOM 1445 C CA . HIS A 1 192 ? -3.065 1.149 1.547 1.00 97.31 192 HIS A CA 1
ATOM 1446 C C . HIS A 1 192 ? -2.908 0.308 2.825 1.00 97.31 192 HIS A C 1
ATOM 1448 O O . HIS A 1 192 ? -3.219 0.809 3.908 1.00 97.31 192 HIS A O 1
ATOM 1454 N N . ILE A 1 193 ? -2.369 -0.916 2.735 1.00 97.31 193 ILE A N 1
ATOM 1455 C CA . ILE A 1 193 ? -2.246 -1.837 3.886 1.00 97.31 193 ILE A CA 1
ATOM 1456 C C . ILE A 1 193 ? -1.256 -1.359 4.961 1.00 97.31 193 ILE A C 1
ATOM 1458 O O . ILE A 1 193 ? -1.348 -1.735 6.131 1.00 97.31 193 ILE A O 1
ATOM 1462 N N . ASN A 1 194 ? -0.308 -0.502 4.576 1.00 96.81 194 ASN A N 1
ATOM 1463 C CA . ASN A 1 194 ? 0.631 0.142 5.496 1.00 96.81 194 ASN A CA 1
ATOM 1464 C C . ASN A 1 194 ? 0.102 1.478 6.051 1.00 96.81 194 ASN A C 1
ATOM 1466 O O . ASN A 1 194 ? 0.743 2.107 6.901 1.00 96.81 194 ASN A O 1
ATOM 1470 N N . GLY A 1 195 ? -1.061 1.930 5.576 1.00 97.38 195 GLY A N 1
ATOM 1471 C CA . GLY A 1 195 ? -1.691 3.179 5.977 1.00 97.38 195 GLY A CA 1
ATOM 1472 C C . GLY A 1 195 ? -2.383 3.102 7.341 1.00 97.38 195 GLY A C 1
ATOM 1473 O O . GLY A 1 195 ? -2.911 2.073 7.755 1.00 97.38 195 GLY A O 1
ATOM 1474 N N . ARG A 1 196 ? -2.469 4.250 8.030 1.00 97.88 196 ARG A N 1
ATOM 1475 C CA . ARG A 1 196 ? -3.170 4.369 9.328 1.00 97.88 196 ARG A CA 1
ATOM 1476 C C . ARG A 1 196 ? -4.665 4.052 9.241 1.00 97.88 196 ARG A C 1
ATOM 1478 O O . ARG A 1 196 ? -5.253 3.605 10.217 1.00 97.88 196 ARG A O 1
ATOM 1485 N N . ALA A 1 197 ? -5.296 4.332 8.100 1.00 97.25 197 ALA A N 1
ATOM 1486 C CA . ALA A 1 197 ? -6.713 4.037 7.895 1.00 97.25 197 ALA A CA 1
ATOM 1487 C C . ALA A 1 197 ? -6.974 2.524 7.887 1.00 97.25 197 ALA A C 1
ATOM 1489 O O . ALA A 1 197 ? -7.954 2.075 8.475 1.00 97.25 197 ALA A O 1
ATOM 1490 N N . HIS A 1 198 ? -6.068 1.759 7.273 1.00 98.12 198 HIS A N 1
ATOM 1491 C CA . HIS A 1 198 ? -6.123 0.306 7.269 1.00 98.12 198 HIS A CA 1
ATOM 1492 C C . HIS A 1 198 ? -5.908 -0.257 8.674 1.00 98.12 198 HIS A C 1
ATOM 1494 O O . HIS A 1 198 ? -6.743 -1.012 9.154 1.00 98.12 198 HIS A O 1
ATOM 1500 N N . GLU A 1 199 ? -4.867 0.197 9.377 1.00 97.94 199 GLU A N 1
ATOM 1501 C CA . GLU A 1 199 ? -4.558 -0.224 10.753 1.00 97.94 199 GLU A CA 1
ATOM 1502 C C . GLU A 1 199 ? -5.750 -0.063 11.710 1.00 97.94 199 GLU A C 1
ATOM 1504 O O . GLU A 1 199 ? -6.028 -0.954 12.504 1.00 97.94 199 GLU A O 1
ATOM 1509 N N . LYS A 1 200 ? -6.509 1.034 11.592 1.00 97.81 200 LYS A N 1
ATOM 1510 C CA . LYS A 1 200 ? -7.709 1.266 12.411 1.00 97.81 200 LYS A CA 1
ATOM 1511 C C . LYS A 1 200 ? -8.854 0.290 12.127 1.00 97.81 200 LYS A C 1
ATOM 1513 O O . LYS A 1 200 ? -9.637 0.024 13.029 1.00 97.81 200 LYS A O 1
ATOM 1518 N N . ARG A 1 201 ? -8.992 -0.190 10.887 1.00 97.12 201 ARG A N 1
ATOM 1519 C CA . ARG A 1 201 ? -10.081 -1.096 10.473 1.00 97.12 201 ARG A CA 1
ATOM 1520 C C . ARG A 1 201 ? -9.704 -2.564 10.649 1.00 97.12 201 ARG A C 1
ATOM 1522 O O . ARG A 1 201 ? -10.515 -3.347 11.120 1.00 97.12 201 ARG A O 1
ATOM 1529 N N . ALA A 1 202 ? -8.477 -2.920 10.279 1.00 96.62 202 ALA A N 1
ATOM 1530 C CA . ALA A 1 202 ? -7.951 -4.280 10.341 1.00 96.62 202 ALA A CA 1
ATOM 1531 C C . ALA A 1 202 ? -7.341 -4.636 11.711 1.00 96.62 202 ALA A C 1
ATOM 1533 O O . ALA A 1 202 ? -7.000 -5.790 11.948 1.00 96.62 202 ALA A O 1
ATOM 1534 N N . GLY A 1 203 ? -7.134 -3.651 12.592 1.00 97.19 203 GLY A N 1
ATOM 1535 C CA . GLY A 1 203 ? -6.509 -3.822 13.910 1.00 97.19 203 GLY A CA 1
ATOM 1536 C C . GLY A 1 203 ? -4.987 -4.007 13.880 1.00 97.19 203 GLY A C 1
ATOM 1537 O O . GLY A 1 203 ? -4.341 -3.956 14.923 1.00 97.19 203 GLY A O 1
ATOM 1538 N N . ARG A 1 204 ? -4.388 -4.200 12.699 1.00 95.44 204 ARG A N 1
ATOM 1539 C CA . ARG A 1 204 ? -2.939 -4.326 12.499 1.00 95.44 204 ARG A CA 1
ATOM 1540 C C . ARG A 1 204 ? -2.520 -3.763 11.145 1.00 95.44 204 ARG A C 1
ATOM 1542 O O . ARG A 1 204 ? -3.343 -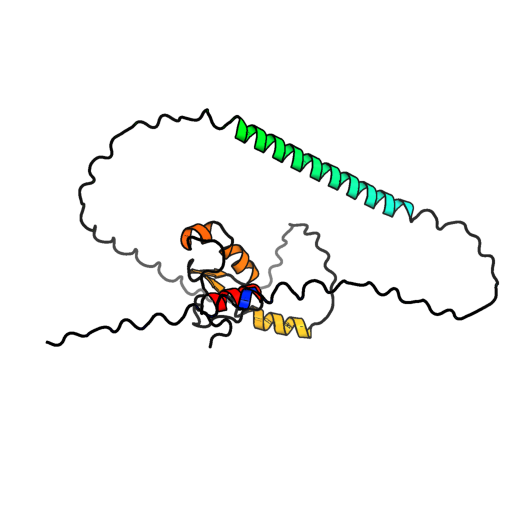3.606 10.247 1.00 95.44 204 ARG A O 1
ATOM 1549 N N . LYS A 1 205 ? -1.228 -3.476 10.992 1.00 95.94 205 LYS A N 1
ATOM 1550 C CA . LYS A 1 205 ? -0.633 -3.160 9.685 1.00 95.94 205 LYS A CA 1
ATOM 1551 C C . LYS A 1 205 ? -0.316 -4.437 8.916 1.00 95.94 205 LYS A C 1
ATOM 1553 O O . LYS A 1 205 ? 0.018 -5.455 9.523 1.00 95.94 205 LYS A O 1
ATOM 1558 N N . GLY A 1 206 ? -0.340 -4.341 7.591 1.00 95.44 206 GLY A N 1
ATOM 1559 C CA . GLY A 1 206 ? 0.064 -5.418 6.692 1.00 95.44 206 GLY A CA 1
ATOM 1560 C C . GLY A 1 206 ? -1.115 -6.140 6.051 1.00 95.44 206 GLY A C 1
ATOM 1561 O O . GLY A 1 206 ? -2.223 -5.623 5.979 1.00 95.44 206 GLY A O 1
ATOM 1562 N N . PHE A 1 207 ? -0.857 -7.330 5.519 1.00 96.00 207 PHE A N 1
ATOM 1563 C CA . PHE A 1 207 ? -1.838 -8.045 4.713 1.00 96.00 207 PHE A CA 1
ATOM 1564 C C . PHE A 1 207 ? -3.007 -8.566 5.569 1.00 96.00 207 PHE A C 1
ATOM 1566 O O . PHE A 1 207 ? -2.811 -9.264 6.570 1.00 96.00 207 PHE A O 1
ATOM 1573 N N . ALA A 1 208 ? -4.230 -8.225 5.159 1.00 95.56 208 ALA A N 1
ATOM 1574 C CA . ALA A 1 208 ? -5.472 -8.593 5.842 1.00 95.56 208 ALA A CA 1
ATOM 1575 C C . ALA A 1 208 ? -6.432 -9.389 4.937 1.00 95.56 208 ALA A C 1
ATOM 1577 O O . ALA A 1 208 ? -7.639 -9.357 5.152 1.00 95.56 208 ALA A O 1
ATOM 1578 N N . GLY A 1 209 ? -5.900 -10.066 3.913 1.00 94.12 209 GLY A N 1
ATOM 1579 C CA . GLY A 1 209 ? -6.683 -10.811 2.926 1.00 94.12 209 GLY A CA 1
ATOM 1580 C C . GLY A 1 209 ? -7.036 -9.999 1.677 1.00 94.12 209 GLY A C 1
ATOM 1581 O O . GLY A 1 209 ? -7.083 -8.762 1.695 1.00 94.12 209 GLY A O 1
ATOM 1582 N N . LEU A 1 210 ? -7.307 -10.727 0.594 1.00 93.81 210 LEU A N 1
ATOM 1583 C CA . LEU A 1 210 ? -7.858 -10.202 -0.652 1.00 93.81 210 LEU A CA 1
ATOM 1584 C C . LEU A 1 210 ? -9.305 -10.652 -0.787 1.00 93.81 210 LEU A C 1
ATOM 1586 O O . LEU A 1 210 ? -9.649 -11.782 -0.450 1.00 93.81 210 LEU A O 1
ATOM 1590 N N . ARG A 1 211 ? -10.149 -9.748 -1.274 1.00 93.38 211 ARG A N 1
ATOM 1591 C CA . ARG A 1 211 ? -11.527 -10.051 -1.648 1.00 93.38 211 ARG A CA 1
ATOM 1592 C C . ARG A 1 211 ? -11.613 -10.119 -3.178 1.00 93.38 211 ARG A C 1
ATOM 1594 O O . ARG A 1 211 ? -10.916 -9.343 -3.834 1.00 93.38 211 ARG A O 1
ATOM 1601 N N . PRO A 1 212 ? -12.464 -10.987 -3.749 1.00 91.38 212 PRO A N 1
ATOM 1602 C CA . PRO A 1 212 ? -12.771 -10.934 -5.172 1.00 91.38 212 PRO A CA 1
ATOM 1603 C C . PRO A 1 212 ? -13.289 -9.549 -5.570 1.00 91.38 212 PRO A C 1
ATOM 1605 O O . PRO A 1 212 ? -14.044 -8.927 -4.815 1.00 91.38 212 PRO A O 1
ATOM 1608 N N . ASN A 1 213 ? -12.896 -9.078 -6.753 1.00 88.69 213 ASN A N 1
ATOM 1609 C CA . ASN A 1 213 ? -13.438 -7.842 -7.320 1.00 88.69 213 ASN A CA 1
ATOM 1610 C C . ASN A 1 213 ? -14.934 -7.982 -7.631 1.00 88.69 213 ASN A C 1
ATOM 1612 O O . ASN A 1 213 ? -15.505 -9.069 -7.546 1.00 88.69 213 ASN A O 1
ATOM 1616 N N . SER A 1 214 ? -15.560 -6.904 -8.105 1.00 84.75 214 SER A N 1
ATOM 1617 C CA . SER A 1 214 ? -16.923 -6.925 -8.668 1.00 84.75 214 SER A CA 1
ATOM 1618 C C . SER A 1 214 ? -17.151 -8.014 -9.730 1.00 84.75 214 SER A C 1
ATOM 1620 O O . SER A 1 214 ? -18.273 -8.477 -9.904 1.00 84.75 214 SER A O 1
ATOM 1622 N N . ARG A 1 215 ? -16.086 -8.469 -10.405 1.00 83.69 215 ARG A N 1
ATOM 1623 C CA . ARG A 1 215 ? -16.110 -9.570 -11.384 1.00 83.69 215 ARG A CA 1
ATOM 1624 C C . ARG A 1 215 ? -15.961 -10.972 -10.778 1.00 83.69 215 ARG A C 1
ATOM 1626 O O . ARG A 1 215 ? -15.890 -11.934 -11.529 1.00 83.69 215 ARG A O 1
ATOM 1633 N N . GLY A 1 216 ? -15.844 -11.097 -9.458 1.00 87.94 216 GLY A N 1
ATOM 1634 C CA . GLY A 1 216 ? -15.661 -12.379 -8.770 1.00 87.94 216 GLY A CA 1
ATOM 1635 C C . GLY A 1 216 ? -14.282 -13.026 -8.949 1.00 87.94 216 GLY A C 1
ATOM 1636 O O . GLY A 1 216 ? -14.062 -14.115 -8.438 1.00 87.94 216 GLY A O 1
ATOM 1637 N N . VAL A 1 217 ? -13.342 -12.361 -9.626 1.00 85.62 217 VAL A N 1
ATOM 1638 C CA . VAL A 1 217 ? -11.986 -12.869 -9.886 1.00 85.62 217 VAL A CA 1
ATOM 1639 C C . VAL A 1 217 ? -10.979 -12.130 -9.003 1.00 85.62 217 VAL A C 1
ATOM 1641 O O . VAL A 1 217 ? -11.060 -10.904 -8.865 1.00 85.62 217 VAL A O 1
ATOM 1644 N N . ILE A 1 218 ? -10.036 -12.869 -8.409 1.00 87.75 218 ILE A N 1
ATOM 1645 C CA . ILE A 1 218 ? -8.863 -12.313 -7.720 1.00 87.75 218 ILE A CA 1
ATOM 1646 C C . ILE A 1 218 ? -7.724 -12.237 -8.745 1.00 87.75 218 ILE A C 1
ATOM 1648 O O . ILE A 1 218 ? -7.335 -13.274 -9.281 1.00 87.75 218 ILE A O 1
ATOM 1652 N N . PRO A 1 219 ? -7.198 -11.041 -9.060 1.00 86.19 219 PRO A N 1
ATOM 1653 C CA . PRO A 1 219 ? -6.095 -10.917 -10.005 1.00 86.19 219 PRO A CA 1
ATOM 1654 C C . PRO A 1 219 ? -4.824 -11.600 -9.476 1.00 86.19 219 PRO A C 1
ATOM 1656 O O . PRO A 1 219 ? -4.550 -11.501 -8.275 1.00 86.19 219 PRO A O 1
ATOM 1659 N N . PRO A 1 220 ? -4.019 -12.229 -10.351 1.00 87.06 220 PRO A N 1
ATOM 1660 C CA . PRO A 1 220 ? -2.756 -12.828 -9.947 1.00 87.06 220 PRO A CA 1
ATOM 1661 C C . PRO A 1 220 ? -1.785 -11.755 -9.447 1.00 87.06 220 PRO A C 1
ATOM 1663 O O . PRO A 1 220 ? -1.632 -10.697 -10.059 1.00 87.06 220 PRO A O 1
ATOM 1666 N N . LEU A 1 221 ? -1.116 -12.037 -8.329 1.00 89.00 221 LEU A N 1
ATOM 1667 C CA . LEU A 1 221 ? -0.142 -11.127 -7.723 1.00 89.00 221 LEU A CA 1
ATOM 1668 C C . LEU A 1 221 ? 1.244 -11.313 -8.354 1.00 89.00 221 LEU A C 1
ATOM 1670 O O . LEU A 1 221 ? 1.766 -12.426 -8.412 1.00 89.00 221 LEU A O 1
ATOM 1674 N N . SER A 1 222 ? 1.868 -10.216 -8.766 1.00 88.06 222 SER A N 1
ATOM 1675 C CA . SER A 1 222 ? 3.235 -10.158 -9.291 1.00 88.06 222 SER A CA 1
ATOM 1676 C C . SER A 1 222 ? 4.272 -10.083 -8.168 1.00 88.06 222 SER A C 1
ATOM 1678 O O . SER A 1 222 ? 5.330 -10.707 -8.268 1.00 88.06 222 SER A O 1
ATOM 1680 N N . ASP A 1 223 ? 3.991 -9.334 -7.096 1.00 88.25 223 ASP A N 1
ATOM 1681 C CA . ASP A 1 223 ? 4.916 -9.182 -5.972 1.00 88.25 223 ASP A CA 1
ATOM 1682 C C . ASP A 1 223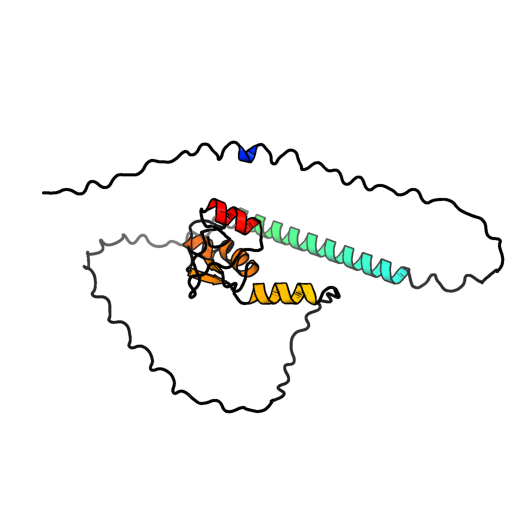 ? 5.025 -10.472 -5.127 1.00 88.25 223 ASP A C 1
ATOM 1684 O O . ASP A 1 223 ? 4.025 -10.952 -4.575 1.00 88.25 223 ASP A O 1
ATOM 1688 N N . PRO A 1 224 ? 6.237 -11.037 -4.958 1.00 89.81 224 PRO A N 1
ATOM 1689 C CA . PRO A 1 224 ? 6.427 -12.275 -4.206 1.00 89.81 224 PRO A CA 1
ATOM 1690 C C . PRO A 1 224 ? 6.124 -12.111 -2.710 1.00 89.81 224 PRO A C 1
ATOM 1692 O O . PRO A 1 224 ? 5.678 -13.063 -2.070 1.00 89.81 224 PRO A O 1
ATOM 1695 N N . GLY A 1 225 ? 6.315 -10.916 -2.143 1.00 92.25 225 GLY A N 1
ATOM 1696 C CA . GLY A 1 225 ? 6.004 -10.640 -0.742 1.00 92.25 225 GLY A CA 1
ATOM 1697 C C . GLY A 1 225 ? 4.503 -10.701 -0.470 1.00 92.25 225 GLY A C 1
ATOM 1698 O O . GLY A 1 225 ? 4.071 -11.341 0.494 1.00 92.25 225 GLY A O 1
ATOM 1699 N N . LEU A 1 226 ? 3.699 -10.095 -1.347 1.00 92.12 226 LEU A N 1
ATOM 1700 C CA . LEU A 1 226 ? 2.241 -10.190 -1.289 1.00 92.12 226 LEU A CA 1
ATOM 1701 C C . LEU A 1 226 ? 1.745 -11.622 -1.514 1.00 92.12 226 LEU A C 1
ATOM 1703 O O . LEU A 1 226 ? 0.842 -12.050 -0.798 1.00 92.12 226 LEU A O 1
ATOM 1707 N N . ARG A 1 227 ? 2.352 -12.384 -2.434 1.00 92.75 227 ARG A N 1
ATOM 1708 C CA . ARG A 1 227 ? 2.017 -13.807 -2.639 1.00 92.75 227 ARG A CA 1
ATOM 1709 C C . ARG A 1 227 ? 2.260 -14.646 -1.389 1.00 92.75 227 ARG A C 1
ATOM 1711 O O . ARG A 1 227 ? 1.365 -15.371 -0.966 1.00 92.75 227 ARG A O 1
ATOM 1718 N N . CYS A 1 228 ? 3.430 -14.516 -0.762 1.00 92.69 228 CYS A N 1
ATOM 1719 C CA . CYS A 1 228 ? 3.731 -15.220 0.487 1.00 92.69 228 CYS A CA 1
ATOM 1720 C C . CYS A 1 228 ? 2.758 -14.828 1.607 1.00 92.69 228 CYS A C 1
ATOM 1722 O O . CYS A 1 228 ? 2.324 -15.682 2.377 1.00 92.69 228 CYS A O 1
ATOM 1724 N N . ALA A 1 229 ? 2.385 -13.548 1.693 1.00 93.62 229 ALA A N 1
ATOM 1725 C CA . ALA A 1 229 ? 1.415 -13.077 2.676 1.00 93.62 229 ALA A CA 1
ATOM 1726 C C . ALA A 1 229 ? -0.010 -13.595 2.405 1.00 93.62 229 ALA A C 1
ATOM 1728 O O . ALA A 1 229 ? -0.722 -13.918 3.356 1.00 93.62 229 ALA A O 1
ATOM 1729 N N . ALA A 1 230 ? -0.408 -13.704 1.134 1.00 92.81 230 ALA A N 1
ATOM 1730 C CA . ALA A 1 230 ? -1.681 -14.288 0.716 1.00 92.81 230 ALA A CA 1
ATOM 1731 C C . ALA A 1 230 ? -1.759 -15.778 1.067 1.00 92.81 230 ALA A C 1
ATOM 1733 O O . ALA A 1 230 ? -2.703 -16.191 1.739 1.00 92.81 230 ALA A O 1
ATOM 1734 N N . LEU A 1 231 ? -0.710 -16.541 0.746 1.00 93.00 231 LEU A N 1
ATOM 1735 C CA . LEU A 1 231 ? -0.588 -17.951 1.125 1.00 93.00 231 LEU A CA 1
ATOM 1736 C C . LEU A 1 231 ? -0.622 -18.135 2.647 1.00 93.00 231 LEU A C 1
ATOM 1738 O O . LEU A 1 231 ? -1.333 -18.996 3.155 1.00 93.00 231 LEU A O 1
ATOM 1742 N N . ALA A 1 232 ? 0.076 -17.280 3.401 1.00 92.56 232 ALA A N 1
ATOM 1743 C CA . ALA A 1 232 ? 0.045 -17.311 4.864 1.00 92.56 232 ALA A CA 1
ATOM 1744 C C . ALA A 1 232 ? -1.339 -16.982 5.455 1.00 92.56 232 ALA A C 1
ATOM 1746 O O . ALA A 1 232 ? -1.603 -17.330 6.608 1.00 92.56 232 ALA A O 1
ATOM 1747 N N . ALA A 1 233 ? -2.196 -16.302 4.690 1.00 90.69 233 ALA A N 1
ATOM 1748 C CA . ALA A 1 233 ? -3.586 -16.020 5.032 1.00 90.69 233 ALA A CA 1
ATOM 1749 C C . ALA A 1 233 ? -4.570 -17.076 4.490 1.00 90.69 233 ALA A C 1
ATOM 1751 O O . ALA A 1 233 ? -5.771 -16.916 4.692 1.00 90.69 233 ALA A O 1
ATOM 1752 N N . GLY A 1 234 ? -4.084 -18.126 3.815 1.00 90.94 234 GLY A N 1
ATOM 1753 C CA . GLY A 1 234 ? -4.914 -19.181 3.227 1.00 90.94 234 GLY A CA 1
ATOM 1754 C C . GLY A 1 234 ? -5.670 -18.757 1.966 1.00 90.94 234 GLY A C 1
ATOM 1755 O O . GLY A 1 234 ? -6.675 -19.371 1.632 1.00 90.94 234 GLY A O 1
ATOM 1756 N N . VAL A 1 235 ? -5.227 -17.696 1.286 1.00 88.00 235 VAL A N 1
ATOM 1757 C CA . VAL A 1 235 ? -5.806 -17.248 0.012 1.00 88.00 235 VAL A CA 1
ATOM 1758 C C . VAL A 1 235 ? -4.872 -17.681 -1.109 1.00 88.00 235 VAL A C 1
ATOM 1760 O O . VAL A 1 235 ? -3.707 -17.276 -1.104 1.00 88.00 235 VAL A O 1
ATOM 1763 N N . ASP A 1 236 ? -5.365 -18.470 -2.066 1.00 83.88 236 ASP A N 1
ATOM 1764 C CA . ASP A 1 236 ? -4.577 -18.821 -3.248 1.00 83.88 236 ASP A CA 1
ATOM 1765 C C . ASP A 1 236 ? -4.396 -17.568 -4.128 1.00 83.88 236 ASP A C 1
ATOM 1767 O O . ASP A 1 236 ? -5.376 -17.030 -4.656 1.00 83.88 236 ASP A O 1
ATOM 1771 N N . PRO A 1 237 ? -3.162 -17.052 -4.289 1.00 75.19 237 PRO A N 1
ATOM 1772 C CA . PRO A 1 237 ? -2.909 -15.876 -5.113 1.00 75.19 237 PRO A CA 1
ATOM 1773 C C . PRO A 1 237 ? -3.123 -16.127 -6.612 1.00 75.19 237 PRO A C 1
ATOM 1775 O O . PRO A 1 237 ? -3.069 -15.165 -7.377 1.00 75.19 237 PRO A O 1
ATOM 1778 N N . ASN A 1 238 ? -3.327 -17.378 -7.039 1.00 77.88 238 ASN A N 1
ATOM 1779 C CA . ASN A 1 238 ? -3.596 -17.742 -8.430 1.00 77.88 238 ASN A CA 1
ATOM 1780 C C . ASN A 1 238 ? -5.092 -17.961 -8.719 1.00 77.88 238 ASN A C 1
ATOM 1782 O O . ASN A 1 238 ? -5.449 -18.154 -9.879 1.00 77.88 238 ASN A O 1
ATOM 1786 N N . GLY A 1 239 ? -5.957 -17.897 -7.700 1.00 63.03 239 GLY A N 1
ATOM 1787 C CA . GLY A 1 239 ? -7.406 -18.005 -7.877 1.00 63.03 239 GLY A CA 1
ATOM 1788 C C . GLY A 1 239 ? -7.930 -19.418 -8.152 1.00 63.03 239 GLY A C 1
ATOM 1789 O O . GLY A 1 239 ? -8.956 -19.534 -8.822 1.00 63.03 239 GLY A O 1
ATOM 1790 N N . CYS A 1 240 ? -7.246 -20.453 -7.651 1.00 51.53 240 CYS A N 1
ATOM 1791 C CA . CYS A 1 240 ? -7.738 -21.834 -7.631 1.00 51.53 240 CYS A CA 1
ATOM 1792 C C . CYS A 1 240 ? -8.485 -22.156 -6.330 1.00 51.53 240 CYS A C 1
ATOM 1794 O O . CYS A 1 240 ? -8.128 -21.579 -5.275 1.00 51.53 240 CYS A O 1
#